Protein AF-A0A973CUI9-F1 (afdb_monomer_lite)

Foldseek 3Di:
DDDDDDDDDDPPPPPPPPPPPDPLPPFDFDDDQVRLLVSLCVLPVVPVDPPDGFLQDDDLVLLVLLVVQQVVFDPEPRSLVSLLCQLCDDPPSHQNADEDQLAFGRQHVRSVVRYYHQLNSLSVSQNSCVSVVFQKGKKWWAAPDFDWDADPQATDGDTGIWMWTDDPPYTDIGHPVDDDDRTDIGTGHSLLSVLVRLLSVLVSQQVVCVVVVHHGPLVVSLVSLVSSCSSPVLPLRSLQSNLVSCVVVVVLVVSLVSLVSSCVNDDCLHSSVSNNLQSVCVVVVHPDDDVVNNDDPPPD

pLDDT: mean 82.16, std 19.18, range [29.69, 98.62]

Structure (mmCIF, N/CA/C/O backbone):
data_AF-A0A973CUI9-F1
#
_entry.id   AF-A0A973CUI9-F1
#
loop_
_atom_site.group_PDB
_atom_site.id
_atom_site.type_symbol
_atom_site.label_atom_id
_atom_site.label_alt_id
_atom_site.label_comp_id
_atom_site.label_asym_id
_atom_site.label_entity_id
_atom_site.label_seq_id
_atom_site.pdbx_PDB_ins_code
_atom_site.Cartn_x
_atom_site.Cartn_y
_atom_site.Cartn_z
_atom_site.occupancy
_atom_site.B_iso_or_equiv
_atom_site.auth_seq_id
_atom_site.auth_comp_id
_atom_site.auth_asym_id
_atom_site.auth_atom_id
_atom_site.pdbx_PDB_model_num
ATOM 1 N N . MET A 1 1 ? -14.924 -72.949 -45.176 1.00 35.50 1 MET A N 1
ATOM 2 C CA . MET A 1 1 ? -13.689 -72.870 -44.365 1.00 35.50 1 MET A CA 1
ATOM 3 C C . MET A 1 1 ? -13.671 -71.511 -43.681 1.00 35.50 1 MET A C 1
ATOM 5 O O . MET A 1 1 ? -13.733 -70.548 -44.421 1.00 35.50 1 MET A O 1
ATOM 9 N N . ARG A 1 2 ? -13.637 -71.493 -42.331 1.00 36.16 2 ARG A N 1
ATOM 10 C CA . ARG A 1 2 ? -12.972 -70.517 -41.423 1.00 36.16 2 ARG A CA 1
ATOM 11 C C . ARG A 1 2 ? -13.212 -69.010 -41.691 1.00 36.16 2 ARG A C 1
ATOM 13 O O . ARG A 1 2 ? -12.925 -68.540 -42.772 1.00 36.16 2 ARG A O 1
ATOM 20 N N . SER A 1 3 ? -13.650 -68.153 -40.773 1.00 35.72 3 SER A N 1
ATOM 21 C CA . SER A 1 3 ? -13.684 -68.169 -39.309 1.00 35.72 3 SER A CA 1
ATOM 22 C C . SER A 1 3 ? -14.602 -67.039 -38.828 1.00 35.72 3 SER A C 1
ATOM 24 O O . SER A 1 3 ? -14.752 -66.028 -39.508 1.00 35.72 3 SER A O 1
ATOM 26 N N . ALA A 1 4 ? -15.178 -67.217 -37.643 1.00 41.09 4 ALA A N 1
ATOM 27 C CA . ALA A 1 4 ? -15.851 -66.175 -36.885 1.00 41.09 4 ALA A CA 1
ATOM 28 C C . ALA A 1 4 ? -14.841 -65.189 -36.275 1.00 41.09 4 ALA A C 1
ATOM 30 O O . ALA A 1 4 ? -13.810 -65.618 -35.757 1.00 41.09 4 ALA A O 1
ATOM 31 N N . THR A 1 5 ? -15.201 -63.906 -36.233 1.00 42.75 5 THR A N 1
ATOM 32 C CA . THR A 1 5 ? -14.623 -62.951 -35.281 1.00 42.75 5 THR A CA 1
ATOM 33 C C . THR A 1 5 ? -15.679 -61.911 -34.919 1.00 42.75 5 THR A C 1
ATOM 35 O O . THR A 1 5 ? -16.088 -61.103 -35.750 1.00 42.75 5 THR A O 1
ATOM 38 N N . LEU A 1 6 ? -16.144 -61.973 -33.668 1.00 41.72 6 LEU A N 1
ATOM 39 C CA . LEU A 1 6 ? -16.904 -60.912 -33.016 1.00 41.72 6 LEU A CA 1
ATOM 40 C C . LEU A 1 6 ? -16.026 -59.659 -32.928 1.00 41.72 6 LEU A C 1
ATOM 42 O O . LEU A 1 6 ? -14.918 -59.732 -32.398 1.00 41.72 6 LEU A O 1
ATOM 46 N N . LEU A 1 7 ? -16.542 -58.512 -33.368 1.00 39.09 7 LEU A N 1
ATOM 47 C CA . LEU A 1 7 ? -15.988 -57.209 -33.013 1.00 39.09 7 LEU A CA 1
ATOM 48 C C . LEU A 1 7 ? -16.975 -56.519 -32.068 1.00 39.09 7 LEU A C 1
ATOM 50 O O . LEU A 1 7 ? -18.054 -56.092 -32.475 1.00 39.09 7 LEU A O 1
ATOM 54 N N . GLY A 1 8 ? -16.615 -56.474 -30.785 1.00 35.25 8 GLY A N 1
ATOM 55 C CA . GLY A 1 8 ? -17.307 -55.680 -29.778 1.00 35.25 8 GLY A CA 1
ATOM 56 C C . GLY A 1 8 ? -17.102 -54.193 -30.055 1.00 35.25 8 GLY A C 1
ATOM 57 O O . GLY A 1 8 ? -15.969 -53.723 -30.143 1.00 35.25 8 GLY A O 1
ATOM 58 N N . GLY A 1 9 ? -18.203 -53.458 -30.207 1.00 36.03 9 GLY A N 1
ATOM 59 C CA . GLY A 1 9 ? -18.190 -52.002 -30.293 1.00 36.03 9 GLY A CA 1
ATOM 60 C C . GLY A 1 9 ? -17.878 -51.400 -28.926 1.00 36.03 9 GLY A C 1
ATOM 61 O O . GLY A 1 9 ? -18.702 -51.462 -28.015 1.00 36.03 9 GLY A O 1
ATOM 62 N N . LEU A 1 10 ? -16.682 -50.832 -28.780 1.00 38.12 10 LEU A N 1
ATOM 63 C CA . LEU A 1 10 ? -16.305 -50.034 -27.620 1.00 38.12 10 LEU A CA 1
ATOM 64 C C . LEU A 1 10 ? -17.013 -48.672 -27.712 1.00 38.12 10 LEU A C 1
ATOM 66 O O . LEU A 1 10 ? -16.785 -47.900 -28.643 1.00 38.12 10 LEU A O 1
ATOM 70 N N . ILE A 1 11 ? -17.878 -48.389 -26.741 1.00 39.72 11 ILE A N 1
ATOM 71 C CA . ILE A 1 11 ? -18.505 -47.084 -26.523 1.00 39.72 11 ILE A CA 1
ATOM 72 C C . ILE A 1 11 ? -17.408 -46.113 -26.068 1.00 39.72 11 ILE A C 1
ATOM 74 O O . ILE A 1 11 ? -16.967 -46.145 -24.922 1.00 39.72 11 ILE A O 1
ATOM 78 N N . GLY A 1 12 ? -16.945 -45.258 -26.979 1.00 35.25 12 GLY A N 1
ATOM 79 C CA . GLY A 1 12 ? -16.070 -44.132 -26.662 1.00 35.25 12 GLY A CA 1
ATOM 80 C C . GLY A 1 12 ? -16.887 -42.955 -26.136 1.00 35.25 12 GLY A C 1
ATOM 81 O O . GLY A 1 12 ? -17.249 -42.064 -26.900 1.00 35.25 12 GLY A O 1
ATOM 82 N N . LEU A 1 13 ? -17.194 -42.953 -24.838 1.00 35.53 13 LEU A N 1
ATOM 83 C CA . LEU A 1 13 ? -17.743 -41.785 -24.152 1.00 35.53 13 LEU A CA 1
ATOM 84 C C . LEU A 1 13 ? -16.601 -40.773 -23.948 1.00 35.53 13 LEU A C 1
ATOM 86 O O . LEU A 1 13 ? -15.846 -40.855 -22.981 1.00 35.53 13 LEU A O 1
ATOM 90 N N . LEU A 1 14 ? -16.446 -39.838 -24.887 1.00 38.22 14 LEU A N 1
ATOM 91 C CA . LEU A 1 14 ? -15.588 -38.661 -24.732 1.00 38.22 14 LEU A CA 1
ATOM 92 C C . LEU A 1 14 ? -16.208 -37.739 -23.672 1.00 38.22 14 LEU A C 1
ATOM 94 O O . LEU A 1 14 ? -16.956 -36.814 -23.980 1.00 38.22 14 LEU A O 1
ATOM 98 N N . LEU A 1 15 ? -15.905 -38.019 -22.404 1.00 38.00 15 LEU A N 1
ATOM 99 C CA . LEU A 1 15 ? -16.081 -37.085 -21.298 1.00 38.00 15 LEU A CA 1
ATOM 100 C C . LEU A 1 15 ? -15.112 -35.920 -21.513 1.00 38.00 15 LEU A C 1
ATOM 102 O O . LEU A 1 15 ? -13.963 -35.945 -21.077 1.00 38.00 15 LEU A O 1
ATOM 106 N N . GLY A 1 16 ? -15.582 -34.898 -22.228 1.00 36.38 16 GLY A N 1
ATOM 107 C CA . GLY A 1 16 ? -14.963 -33.585 -22.197 1.00 36.38 16 GLY A CA 1
ATOM 108 C C . GLY A 1 16 ? -15.007 -33.078 -20.761 1.00 36.38 16 GLY A C 1
ATOM 109 O O . GLY A 1 16 ? -16.065 -32.685 -20.272 1.00 36.38 16 GLY A O 1
ATOM 110 N N . LEU A 1 17 ? -13.860 -33.106 -20.082 1.00 38.25 17 LEU A N 1
ATOM 111 C CA . LEU A 1 17 ? -13.624 -32.339 -18.866 1.00 38.25 17 LEU A CA 1
ATOM 112 C C . LEU A 1 17 ? -13.669 -30.860 -19.258 1.00 38.25 17 LEU A C 1
ATOM 114 O O . LEU A 1 17 ? -12.644 -30.228 -19.503 1.00 38.25 17 LEU A O 1
ATOM 118 N N . ALA A 1 18 ? -14.878 -30.311 -19.360 1.00 38.41 18 ALA A N 1
ATOM 119 C CA . ALA A 1 18 ? -15.075 -28.885 -19.215 1.00 38.41 18 ALA A CA 1
ATOM 120 C C . ALA A 1 18 ? -14.605 -28.562 -17.797 1.00 38.41 18 ALA A C 1
ATOM 122 O O . ALA A 1 18 ? -15.286 -28.869 -16.819 1.00 38.41 18 ALA A O 1
ATOM 123 N N . ALA A 1 19 ? -13.386 -28.035 -17.690 1.00 36.88 19 ALA A N 1
ATOM 124 C CA . ALA A 1 19 ? -12.908 -27.423 -16.470 1.00 36.88 19 ALA A CA 1
ATOM 125 C C . ALA A 1 19 ? -13.922 -26.335 -16.117 1.00 36.88 19 ALA A C 1
ATOM 127 O O . ALA A 1 19 ? -13.956 -25.276 -16.742 1.00 36.88 19 ALA A O 1
ATOM 128 N N . CYS A 1 20 ? -14.802 -26.638 -15.165 1.00 34.09 20 CYS A N 1
ATOM 129 C CA . CYS A 1 20 ? -15.653 -25.654 -14.533 1.00 34.09 20 CYS A CA 1
ATOM 130 C C . CYS A 1 20 ? -14.711 -24.641 -13.888 1.00 34.09 20 CYS A C 1
ATOM 132 O O . CYS A 1 20 ? -14.215 -24.856 -12.784 1.00 34.09 20 CYS A O 1
ATOM 134 N N . THR A 1 21 ? -14.418 -23.552 -14.596 1.00 41.84 21 THR A N 1
ATOM 135 C CA . THR A 1 21 ? -13.865 -22.354 -13.986 1.00 41.84 21 THR A CA 1
ATOM 136 C C . THR A 1 21 ? -14.924 -21.892 -13.004 1.00 41.84 21 THR A C 1
ATOM 138 O O . THR A 1 21 ? -15.929 -21.296 -13.400 1.00 41.84 21 THR A O 1
ATOM 141 N N . ALA A 1 22 ? -14.744 -22.250 -11.732 1.00 35.34 22 ALA A N 1
ATOM 142 C CA . ALA A 1 22 ? -15.514 -21.663 -10.655 1.00 35.34 22 ALA A CA 1
ATOM 143 C C . ALA A 1 22 ? -15.486 -20.135 -10.845 1.00 35.34 22 ALA A C 1
ATOM 145 O O . ALA A 1 22 ? -14.456 -19.599 -11.277 1.00 35.34 22 ALA A O 1
ATOM 146 N N . PRO A 1 23 ? -16.599 -19.428 -10.592 1.00 36.12 23 PRO A N 1
ATOM 147 C CA . PRO A 1 23 ? -16.609 -17.977 -10.692 1.00 36.12 23 PRO A CA 1
ATOM 148 C C . PRO A 1 23 ? -15.449 -17.444 -9.848 1.00 36.12 23 PRO A C 1
ATOM 150 O O . PRO A 1 23 ? -15.309 -17.861 -8.697 1.00 36.12 23 PRO A O 1
ATOM 153 N N . ARG A 1 24 ? -14.603 -16.569 -10.417 1.00 51.03 24 ARG A N 1
ATOM 154 C CA . ARG A 1 24 ? -13.603 -15.828 -9.632 1.00 51.03 24 ARG A CA 1
ATOM 155 C C . ARG A 1 24 ? -14.342 -15.257 -8.425 1.00 51.03 24 ARG A C 1
ATOM 157 O O . ARG A 1 24 ? -15.349 -14.574 -8.614 1.00 51.03 24 ARG A O 1
ATOM 164 N N . THR A 1 25 ? -13.908 -15.618 -7.221 1.00 46.75 25 THR A N 1
ATOM 165 C CA . THR A 1 25 ? -14.492 -15.135 -5.971 1.00 46.75 25 THR A CA 1
ATOM 166 C C . THR A 1 25 ? -14.633 -13.618 -6.069 1.00 46.75 25 THR A C 1
ATOM 168 O O . THR A 1 25 ? -13.675 -12.914 -6.378 1.00 46.75 25 THR A O 1
ATOM 171 N N . SER A 1 26 ? -15.869 -13.137 -5.920 1.00 47.00 26 SER A N 1
ATOM 172 C CA . SER A 1 26 ? -16.226 -11.718 -5.956 1.00 47.00 26 SER A CA 1
ATOM 173 C C . SER A 1 26 ? -15.298 -10.904 -5.055 1.00 47.00 26 SER A C 1
ATOM 175 O O . SER A 1 26 ? -15.009 -11.369 -3.952 1.00 47.00 26 SER A O 1
ATOM 177 N N . ASP A 1 27 ? -14.904 -9.710 -5.505 1.00 66.62 27 ASP A N 1
ATOM 178 C CA . ASP A 1 27 ? -14.004 -8.739 -4.861 1.00 66.62 27 ASP A CA 1
ATOM 179 C C . ASP A 1 27 ? -14.365 -8.436 -3.392 1.00 66.62 27 ASP A C 1
ATOM 181 O O . ASP A 1 27 ? -14.958 -7.406 -3.059 1.00 66.62 27 ASP A O 1
ATOM 185 N N . LYS A 1 28 ? -14.025 -9.350 -2.480 1.00 87.69 28 LYS A N 1
ATOM 186 C CA . LYS A 1 28 ? -14.203 -9.158 -1.043 1.00 87.69 28 LYS A CA 1
ATOM 187 C C . LYS A 1 28 ? -13.340 -7.966 -0.632 1.00 87.69 28 LYS A C 1
ATOM 189 O O . LYS A 1 28 ? -12.155 -7.901 -0.943 1.00 87.69 28 LYS A O 1
ATOM 194 N N . LEU A 1 29 ? -13.938 -7.000 0.061 1.00 92.88 29 LEU A N 1
ATOM 195 C CA . LEU A 1 29 ? -13.210 -5.790 0.444 1.00 92.88 29 LEU A CA 1
ATOM 196 C C . LEU A 1 29 ? -12.304 -6.005 1.662 1.00 92.88 29 LEU A C 1
ATOM 198 O O . LEU A 1 29 ? -11.248 -5.391 1.754 1.00 92.88 29 LEU A O 1
ATOM 202 N N . ALA A 1 30 ? -12.719 -6.868 2.590 1.00 95.00 30 ALA A N 1
ATOM 203 C CA . ALA A 1 30 ? -12.017 -7.115 3.843 1.00 95.00 30 ALA A CA 1
ATOM 204 C C . ALA A 1 30 ? -11.881 -8.616 4.103 1.00 95.00 30 ALA A C 1
ATOM 206 O O . ALA A 1 30 ? -12.878 -9.333 4.145 1.00 95.00 30 ALA A O 1
ATOM 207 N N . TYR A 1 31 ? -10.652 -9.072 4.288 1.00 94.50 31 TYR A N 1
ATOM 208 C CA . TYR A 1 31 ? -10.258 -10.438 4.595 1.00 94.50 31 TYR A CA 1
ATOM 209 C C . TYR A 1 31 ? -9.685 -10.505 6.018 1.00 94.50 31 TYR A C 1
ATOM 211 O O . TYR A 1 31 ? -9.098 -9.535 6.507 1.00 94.50 31 TYR A O 1
ATOM 219 N N . SER A 1 32 ? -9.784 -11.667 6.666 1.00 93.00 32 SER A N 1
ATOM 220 C CA . SER A 1 32 ? -8.830 -12.033 7.717 1.00 93.00 32 SER A CA 1
ATOM 221 C C . SER A 1 32 ? -7.450 -12.314 7.094 1.00 93.00 32 SER A C 1
ATOM 223 O O . SER A 1 32 ? -7.365 -12.617 5.896 1.00 93.00 32 SER A O 1
ATOM 225 N N . PRO A 1 33 ? -6.352 -12.259 7.870 1.00 91.56 33 PRO A N 1
ATOM 226 C CA . PRO A 1 33 ? -5.031 -12.643 7.372 1.00 91.56 33 PRO A CA 1
ATOM 227 C C . PRO A 1 33 ? -4.998 -14.054 6.757 1.00 91.56 33 PRO A C 1
ATOM 229 O O . PRO A 1 33 ? -4.385 -14.265 5.709 1.00 91.56 33 PRO A O 1
ATOM 232 N N . GLU A 1 34 ? -5.697 -15.018 7.359 1.00 90.31 34 GLU A N 1
ATOM 233 C CA . GLU A 1 34 ? -5.776 -16.406 6.892 1.00 90.31 34 GLU A CA 1
ATOM 234 C C . GLU A 1 34 ? -6.577 -16.533 5.599 1.00 90.31 34 GLU A C 1
ATOM 236 O O . GLU A 1 34 ? -6.165 -17.265 4.697 1.00 90.31 34 GLU A O 1
ATOM 241 N N . GLU A 1 35 ? -7.701 -15.821 5.495 1.00 92.38 35 GLU A N 1
ATOM 242 C CA . GLU A 1 35 ? -8.517 -15.802 4.282 1.00 92.38 35 GLU A CA 1
ATOM 243 C C . GLU A 1 35 ? -7.747 -15.187 3.114 1.00 92.38 35 GLU A C 1
ATOM 245 O O . GLU A 1 35 ? -7.768 -15.739 2.015 1.00 92.38 35 GLU A O 1
ATOM 250 N N . LEU A 1 36 ? -7.034 -14.077 3.346 1.00 91.88 36 LEU A N 1
ATOM 251 C CA . LEU A 1 36 ? -6.217 -13.440 2.314 1.00 91.88 36 LEU A CA 1
ATOM 252 C C . LEU A 1 36 ? -5.092 -14.374 1.863 1.00 91.88 36 LEU A C 1
ATOM 254 O O . LEU A 1 36 ? -4.874 -14.545 0.666 1.00 91.88 36 LEU A O 1
ATOM 258 N N . ARG A 1 37 ? -4.411 -15.030 2.811 1.00 88.94 37 ARG A N 1
ATOM 259 C CA . ARG A 1 37 ? -3.379 -16.028 2.504 1.00 88.94 37 ARG A CA 1
ATOM 260 C C . ARG A 1 37 ? -3.937 -17.171 1.657 1.00 88.94 37 ARG A C 1
ATOM 262 O O . ARG A 1 37 ? -3.282 -17.602 0.712 1.00 88.94 37 ARG A O 1
ATOM 269 N N . ALA A 1 38 ? -5.119 -17.679 2.002 1.00 89.00 38 ALA A N 1
ATOM 270 C CA . ALA A 1 38 ? -5.762 -18.766 1.273 1.00 89.00 38 ALA A CA 1
ATOM 271 C C . ALA A 1 38 ? -6.165 -18.343 -0.149 1.00 89.00 38 ALA A C 1
ATOM 273 O O . ALA A 1 38 ? -5.904 -19.085 -1.094 1.00 89.00 38 ALA A O 1
ATOM 274 N N . ASP A 1 39 ? -6.741 -17.149 -0.310 1.00 88.75 39 ASP A N 1
ATOM 275 C CA . ASP A 1 39 ? -7.122 -16.598 -1.616 1.00 88.75 39 ASP A CA 1
ATOM 276 C C . ASP A 1 39 ? -5.885 -16.374 -2.506 1.00 88.75 39 ASP A C 1
ATOM 278 O O . ASP A 1 39 ? -5.865 -16.786 -3.666 1.00 88.75 39 ASP A O 1
ATOM 282 N N . LEU A 1 40 ? -4.798 -15.830 -1.948 1.00 87.56 40 LEU A N 1
ATOM 283 C CA . LEU A 1 40 ? -3.532 -15.652 -2.668 1.00 87.56 40 LEU A CA 1
ATOM 284 C C . LEU A 1 40 ? -2.879 -16.983 -3.054 1.00 87.56 40 LEU A C 1
ATOM 286 O O . LEU A 1 40 ? -2.409 -17.110 -4.180 1.00 87.56 40 LEU A O 1
ATOM 290 N N . ALA A 1 41 ? -2.897 -17.990 -2.176 1.00 86.50 41 ALA A N 1
ATOM 291 C CA . ALA A 1 41 ? -2.362 -19.318 -2.481 1.00 86.50 41 ALA A CA 1
ATOM 292 C C . ALA A 1 41 ? -3.137 -20.029 -3.606 1.00 86.50 41 ALA A C 1
ATOM 294 O O . ALA A 1 41 ? -2.561 -20.829 -4.339 1.00 86.50 41 ALA A O 1
ATOM 295 N N . GLN A 1 42 ? -4.433 -19.739 -3.765 1.00 84.88 42 GLN A N 1
ATOM 296 C CA . GLN A 1 42 ? -5.223 -20.236 -4.896 1.00 84.88 42 GLN A CA 1
ATOM 297 C C . GLN A 1 42 ? -4.890 -19.506 -6.201 1.00 84.88 42 GLN A C 1
ATOM 299 O O . GLN A 1 42 ? -4.866 -20.131 -7.260 1.00 84.88 42 GLN A O 1
ATOM 304 N N . ARG A 1 43 ? -4.638 -18.192 -6.138 1.00 82.75 43 ARG A N 1
ATOM 305 C CA . ARG A 1 43 ? -4.271 -17.377 -7.310 1.00 82.75 43 ARG A CA 1
ATOM 306 C C . ARG A 1 43 ? -2.863 -17.678 -7.806 1.00 82.75 43 ARG A C 1
ATOM 308 O O . ARG A 1 43 ? -2.639 -17.709 -9.012 1.00 82.75 43 ARG A O 1
ATOM 315 N N . LEU A 1 44 ? -1.935 -17.859 -6.871 1.00 80.69 44 LEU A N 1
ATOM 316 C CA . LEU A 1 44 ? -0.512 -18.053 -7.114 1.00 80.69 44 LEU A CA 1
ATOM 317 C C . LEU A 1 44 ? -0.004 -19.165 -6.194 1.00 80.69 44 LEU A C 1
ATOM 319 O O . LEU A 1 44 ? 0.478 -18.890 -5.094 1.00 80.69 44 LEU A O 1
ATOM 323 N N . PRO A 1 45 ? -0.113 -20.435 -6.616 1.00 74.12 45 PRO A N 1
ATOM 324 C CA . PRO A 1 45 ? 0.378 -21.569 -5.839 1.00 74.12 45 PRO A CA 1
ATOM 325 C C . PRO A 1 45 ? 1.874 -21.468 -5.520 1.00 74.12 45 PRO A C 1
ATOM 327 O O . PRO A 1 45 ? 2.309 -21.921 -4.465 1.00 74.12 45 PRO A O 1
ATOM 330 N N . GLU A 1 46 ? 2.661 -20.818 -6.383 1.00 70.06 46 GLU A N 1
ATOM 331 C CA . GLU A 1 46 ? 4.073 -20.521 -6.135 1.00 70.06 46 GLU A CA 1
ATOM 332 C C . GLU A 1 46 ? 4.294 -19.506 -5.000 1.00 70.06 46 GLU A C 1
ATOM 334 O O . GLU A 1 46 ? 5.372 -19.478 -4.413 1.00 70.06 46 GLU A O 1
ATOM 339 N N . MET A 1 47 ? 3.275 -18.703 -4.664 1.00 63.03 47 MET A N 1
ATOM 340 C CA . MET A 1 47 ? 3.254 -17.794 -3.514 1.00 63.03 47 MET A CA 1
ATOM 341 C C . MET A 1 47 ? 2.748 -18.451 -2.226 1.00 63.03 47 MET A C 1
ATOM 343 O O . MET A 1 47 ? 2.658 -17.766 -1.204 1.00 63.03 47 MET A O 1
ATOM 347 N N . ALA A 1 48 ? 2.450 -19.756 -2.217 1.00 58.34 48 ALA A N 1
ATOM 348 C CA . ALA A 1 48 ? 2.195 -20.508 -0.989 1.00 58.34 48 ALA A CA 1
ATOM 349 C C . ALA A 1 48 ? 3.501 -20.656 -0.174 1.00 58.34 48 ALA A C 1
ATOM 351 O O . ALA A 1 48 ? 4.030 -21.747 0.018 1.00 58.34 48 ALA A O 1
ATOM 352 N N . VAL A 1 49 ? 4.068 -19.530 0.260 1.00 54.22 49 VAL A N 1
ATOM 353 C CA . VAL A 1 49 ? 5.421 -19.398 0.795 1.00 54.22 49 VAL A CA 1
ATOM 354 C C . VAL A 1 49 ? 5.345 -19.075 2.283 1.00 54.22 49 VAL A C 1
ATOM 356 O O . VAL A 1 49 ? 4.517 -18.287 2.750 1.00 54.22 49 VAL A O 1
ATOM 359 N N . ALA A 1 50 ? 6.247 -19.698 3.035 1.00 52.25 50 ALA A N 1
ATOM 360 C CA . ALA A 1 50 ? 6.563 -19.332 4.404 1.00 52.25 50 ALA A CA 1
ATOM 361 C C . ALA A 1 50 ? 6.926 -17.835 4.493 1.00 52.25 50 ALA A C 1
ATOM 363 O O . ALA A 1 50 ? 7.802 -17.367 3.776 1.00 52.25 50 ALA A O 1
ATOM 364 N N . GLY A 1 51 ? 6.273 -17.080 5.380 1.00 66.19 51 GLY A N 1
ATOM 365 C CA . GLY A 1 51 ? 6.574 -15.657 5.598 1.00 66.19 51 GLY A CA 1
ATOM 366 C C . GLY A 1 51 ? 5.601 -14.652 4.969 1.00 66.19 51 GLY A C 1
ATOM 367 O O . GLY A 1 51 ? 5.840 -13.453 5.085 1.00 66.19 51 GLY A O 1
ATOM 368 N N . PHE A 1 52 ? 4.492 -15.094 4.358 1.00 81.38 52 PHE A N 1
ATOM 369 C CA . PHE A 1 52 ? 3.384 -14.191 4.013 1.00 81.38 52 PHE A CA 1
ATOM 370 C C . PHE A 1 52 ? 2.870 -13.445 5.254 1.00 81.38 52 PHE A C 1
ATOM 372 O O . PHE A 1 52 ? 2.583 -14.063 6.282 1.00 81.38 52 PHE A O 1
ATOM 379 N N . ARG A 1 53 ? 2.675 -12.131 5.112 1.00 85.12 53 ARG A N 1
ATOM 380 C CA . ARG A 1 53 ? 1.910 -11.296 6.041 1.00 85.12 53 ARG A CA 1
ATOM 381 C C . ARG A 1 53 ? 0.941 -10.432 5.257 1.00 85.12 53 ARG A C 1
ATOM 383 O O . ARG A 1 53 ? 1.314 -9.845 4.239 1.00 85.12 53 ARG A O 1
ATOM 390 N N . ALA A 1 54 ? -0.295 -10.355 5.741 1.00 92.88 54 ALA A N 1
ATOM 391 C CA . ALA A 1 54 ? -1.268 -9.424 5.199 1.00 92.88 54 ALA A CA 1
ATOM 392 C C . ALA A 1 54 ? -0.758 -7.982 5.385 1.00 92.88 54 ALA A C 1
ATOM 394 O O . ALA A 1 54 ? -0.106 -7.706 6.395 1.00 92.88 54 ALA A O 1
ATOM 395 N N . PRO A 1 55 ? -1.072 -7.044 4.469 1.00 95.50 55 PRO A N 1
ATOM 396 C CA . PRO A 1 55 ? -0.680 -5.646 4.631 1.00 95.50 55 PRO A CA 1
ATOM 397 C C . PRO A 1 55 ? -1.080 -5.093 5.997 1.00 95.50 55 PRO A C 1
ATOM 399 O O . PRO A 1 55 ? -0.289 -4.416 6.625 1.00 95.50 55 PRO A O 1
ATOM 402 N N . PHE A 1 56 ? -2.267 -5.449 6.481 1.00 97.94 56 PHE A N 1
ATOM 403 C CA . PHE A 1 56 ? -2.887 -4.964 7.715 1.00 97.94 56 PHE A CA 1
ATOM 404 C C . PHE A 1 56 ? -2.655 -5.873 8.940 1.00 97.94 56 PHE A C 1
ATOM 406 O O . PHE A 1 56 ? -3.380 -5.753 9.924 1.00 97.94 56 PHE A O 1
ATOM 413 N N . ASP A 1 57 ? -1.698 -6.806 8.885 1.00 96.25 57 ASP A N 1
ATOM 414 C CA . ASP A 1 57 ? -1.377 -7.693 10.014 1.00 96.25 57 ASP A CA 1
ATOM 415 C C . ASP A 1 57 ? -0.847 -6.877 11.209 1.00 96.25 57 ASP A C 1
ATOM 417 O O . ASP A 1 57 ? 0.155 -6.170 11.081 1.00 96.25 57 ASP A O 1
ATOM 421 N N . VAL A 1 58 ? -1.525 -6.957 12.357 1.00 97.44 58 VAL A N 1
ATOM 422 C CA . VAL A 1 58 ? -1.192 -6.250 13.609 1.00 97.44 58 VAL A CA 1
ATOM 423 C C . VAL A 1 58 ? -1.281 -7.211 14.790 1.00 97.44 58 VAL A C 1
ATOM 425 O O . VAL A 1 58 ? -2.051 -8.174 14.754 1.00 97.44 58 VAL A O 1
ATOM 428 N N . SER A 1 59 ? -0.506 -6.966 15.848 1.00 97.31 59 SER A N 1
ATOM 429 C CA . SER A 1 59 ? -0.547 -7.833 17.026 1.00 97.31 59 SER A CA 1
ATOM 430 C C . SER A 1 59 ? -1.803 -7.574 17.877 1.00 97.31 59 SER A C 1
ATOM 432 O O . SER A 1 59 ? -2.310 -6.448 17.908 1.00 97.31 59 SER A O 1
ATOM 434 N N . PRO A 1 60 ? -2.301 -8.576 18.628 1.00 97.94 60 PRO A N 1
ATOM 435 C CA . PRO A 1 60 ? -3.365 -8.355 19.608 1.00 97.94 60 PRO A CA 1
ATOM 436 C C . PRO A 1 60 ? -3.004 -7.305 20.671 1.00 97.94 60 PRO A C 1
ATOM 438 O O . PRO A 1 60 ? -3.886 -6.609 21.163 1.00 97.94 60 PRO A O 1
ATOM 441 N N . GLU A 1 61 ? -1.717 -7.171 21.005 1.00 97.88 61 GLU A N 1
ATOM 442 C CA . GLU A 1 61 ? -1.222 -6.165 21.948 1.00 97.88 61 GLU A CA 1
ATOM 443 C C . GLU A 1 61 ? -1.395 -4.745 21.395 1.00 97.88 61 GLU A C 1
ATOM 445 O O . GLU A 1 61 ? -1.909 -3.875 22.096 1.00 97.88 61 GLU A O 1
ATOM 450 N N . ASP A 1 62 ? -1.056 -4.513 20.124 1.00 98.12 62 ASP A N 1
ATOM 451 C CA . ASP A 1 62 ? -1.246 -3.206 19.482 1.00 98.12 62 ASP A CA 1
ATOM 452 C C . ASP A 1 62 ? -2.732 -2.833 19.394 1.00 98.12 62 ASP A C 1
ATOM 454 O O . ASP A 1 62 ? -3.107 -1.679 19.625 1.00 98.12 62 ASP A O 1
ATOM 458 N N . VAL A 1 63 ? -3.594 -3.817 19.110 1.00 98.50 63 VAL A N 1
ATOM 459 C CA . VAL A 1 63 ? -5.053 -3.634 19.107 1.00 98.50 63 VAL A CA 1
ATOM 460 C C . VAL A 1 63 ? -5.561 -3.267 20.500 1.00 98.50 63 VAL A C 1
ATOM 462 O O . VAL A 1 63 ? -6.385 -2.363 20.624 1.00 98.50 63 VAL A O 1
ATOM 465 N N . GLU A 1 64 ? -5.072 -3.927 21.548 1.00 98.25 64 GLU A N 1
ATOM 466 C CA . GLU A 1 64 ? -5.479 -3.638 22.924 1.00 98.25 64 GLU A CA 1
ATOM 467 C C . GLU A 1 64 ? -4.995 -2.257 23.385 1.00 98.25 64 GLU A C 1
ATOM 469 O O . GLU A 1 64 ? -5.763 -1.496 23.976 1.00 98.25 64 GLU A O 1
ATOM 474 N N . ARG A 1 65 ? -3.765 -1.866 23.032 1.00 97.25 65 ARG A N 1
ATOM 475 C CA . ARG A 1 65 ? -3.266 -0.501 23.269 1.00 97.25 65 ARG A CA 1
ATOM 476 C C . ARG A 1 65 ? -4.164 0.541 22.606 1.00 97.25 65 ARG A C 1
ATOM 478 O O . ARG A 1 65 ? -4.538 1.524 23.242 1.00 97.25 65 ARG A O 1
ATOM 485 N N . ALA A 1 66 ? -4.552 0.316 21.349 1.00 98.00 66 ALA A N 1
ATOM 486 C CA . ALA A 1 66 ? -5.498 1.188 20.662 1.00 98.00 66 ALA A CA 1
ATOM 487 C C . ALA A 1 66 ? -6.863 1.206 21.373 1.00 98.00 66 ALA A C 1
ATOM 489 O O . ALA A 1 66 ? -7.426 2.275 21.608 1.00 98.00 66 ALA A O 1
ATOM 490 N N . ARG A 1 67 ? -7.382 0.042 21.781 1.00 98.25 67 ARG A N 1
ATOM 491 C CA . ARG A 1 67 ? -8.670 -0.092 22.475 1.00 98.25 67 ARG A CA 1
ATOM 492 C C . ARG A 1 67 ? -8.730 0.742 23.752 1.00 98.25 67 ARG A C 1
ATOM 494 O O . ARG A 1 67 ? -9.699 1.474 23.938 1.00 98.25 67 ARG A O 1
ATOM 501 N N . GLN A 1 68 ? -7.675 0.714 24.565 1.00 96.75 68 GLN A N 1
ATOM 502 C CA . GLN A 1 68 ? -7.583 1.493 25.805 1.00 96.75 68 GLN A CA 1
ATOM 503 C C . GLN A 1 68 ? -7.752 2.999 25.576 1.00 96.75 68 GLN A C 1
ATOM 505 O O . GLN A 1 68 ? -8.428 3.669 26.355 1.00 96.75 68 GLN A O 1
ATOM 510 N N . VAL A 1 69 ? -7.194 3.539 24.490 1.00 95.38 69 VAL A N 1
ATOM 511 C CA . VAL A 1 69 ? -7.379 4.951 24.121 1.00 95.38 69 VAL A CA 1
ATOM 512 C C . VAL A 1 69 ? -8.799 5.187 23.609 1.00 95.38 69 VAL A C 1
ATOM 514 O O . VAL A 1 69 ? -9.476 6.119 24.044 1.00 95.38 69 VAL A O 1
ATOM 517 N N . ILE A 1 70 ? -9.281 4.331 22.711 1.00 96.25 70 ILE A N 1
ATOM 518 C CA . ILE A 1 70 ? -10.552 4.505 21.997 1.00 96.25 70 ILE A CA 1
ATOM 519 C C . ILE A 1 70 ? -11.784 4.366 22.890 1.00 96.25 70 ILE A C 1
ATOM 521 O O . ILE A 1 70 ? -12.766 5.087 22.684 1.00 96.25 70 ILE A O 1
ATOM 525 N N . ASP A 1 71 ? -11.746 3.501 23.898 1.00 96.12 71 ASP A N 1
ATOM 526 C CA . ASP A 1 71 ? -12.885 3.282 24.792 1.00 96.12 71 ASP A CA 1
ATOM 527 C C . ASP A 1 71 ? -13.168 4.484 25.703 1.00 96.12 71 ASP A C 1
ATOM 529 O O . ASP A 1 71 ? -14.304 4.673 26.139 1.00 96.12 71 ASP A O 1
ATOM 533 N N . THR A 1 72 ? -12.185 5.369 25.895 1.00 96.44 72 THR A N 1
ATOM 534 C CA . THR A 1 72 ? -12.369 6.650 26.600 1.00 96.44 72 THR A CA 1
ATOM 535 C C . THR A 1 72 ? -13.047 7.727 25.747 1.00 96.44 72 THR A C 1
ATOM 537 O O . THR A 1 72 ? -13.464 8.760 26.271 1.00 96.44 72 THR A O 1
ATOM 540 N N . GLN A 1 73 ? -13.171 7.508 24.434 1.00 97.12 73 GLN A N 1
ATOM 541 C CA . GLN A 1 73 ? -13.644 8.516 23.488 1.00 97.12 73 GLN A CA 1
ATOM 542 C C . GLN A 1 73 ? -15.130 8.335 23.137 1.00 97.12 73 GLN A C 1
ATOM 544 O O . GLN A 1 73 ? -15.604 7.200 22.966 1.00 97.12 73 GLN A O 1
ATOM 549 N N . PRO A 1 74 ? -15.876 9.440 22.924 1.00 95.75 74 PRO A N 1
ATOM 550 C CA . PRO A 1 74 ? -17.245 9.377 22.426 1.00 95.75 74 PRO A CA 1
ATOM 551 C C . PRO A 1 74 ? -17.334 8.655 21.078 1.00 95.75 74 PRO A C 1
ATOM 553 O O . PRO A 1 74 ? -16.474 8.822 20.211 1.00 95.75 74 PRO A O 1
ATOM 556 N N . TYR A 1 75 ? -18.406 7.888 20.871 1.00 91.56 75 TYR A N 1
ATOM 557 C CA . TYR A 1 75 ? -18.649 7.193 19.607 1.00 91.56 75 TYR A CA 1
ATOM 558 C C . TYR A 1 75 ? -18.638 8.142 18.398 1.00 91.56 75 TYR A C 1
ATOM 560 O O . TYR A 1 75 ? -19.070 9.293 18.467 1.00 91.56 75 TYR A O 1
ATOM 568 N N . GLY A 1 76 ? -18.205 7.615 17.253 1.00 92.31 76 GLY A N 1
ATOM 569 C CA . GLY A 1 76 ? -18.214 8.313 15.973 1.00 92.31 76 GLY A CA 1
ATOM 570 C C . GLY A 1 76 ? -16.849 8.887 15.589 1.00 92.31 76 GLY A C 1
ATOM 571 O O . GLY A 1 76 ? -15.822 8.243 15.794 1.00 92.31 76 GLY A O 1
ATOM 572 N N . LEU A 1 77 ? -16.835 10.092 15.009 1.00 93.81 77 LEU A N 1
ATOM 573 C CA . LEU A 1 77 ? -15.607 10.758 14.553 1.00 93.81 77 LEU A CA 1
ATOM 574 C C . LEU A 1 77 ? -14.524 10.941 15.638 1.00 93.81 77 LEU A C 1
ATOM 576 O O . LEU A 1 77 ? -13.355 10.799 15.280 1.00 93.81 77 LEU A O 1
ATOM 580 N N . PRO A 1 78 ? -14.839 11.210 16.926 1.00 96.06 78 PRO A N 1
ATOM 581 C CA . PRO A 1 78 ? -13.805 11.359 17.953 1.00 96.06 78 PRO A CA 1
ATOM 582 C C . PRO A 1 78 ? -12.929 10.115 18.117 1.00 96.06 78 PRO A C 1
ATOM 584 O O . PRO A 1 78 ? -11.716 10.248 18.230 1.00 96.06 78 PRO A O 1
ATOM 587 N N . ARG A 1 79 ? -13.508 8.909 18.033 1.00 96.25 79 ARG A N 1
ATOM 588 C CA . ARG A 1 79 ? -12.741 7.652 18.052 1.00 96.25 79 ARG A CA 1
ATOM 589 C C . ARG A 1 79 ? -11.790 7.542 16.864 1.00 96.25 79 ARG A C 1
ATOM 591 O O . ARG A 1 79 ? -10.624 7.219 17.043 1.00 96.25 79 ARG A O 1
ATOM 598 N N . ILE A 1 80 ? -12.262 7.853 15.657 1.00 95.75 80 ILE A N 1
ATOM 599 C CA . ILE A 1 80 ? -11.413 7.815 14.455 1.00 95.75 80 ILE A CA 1
ATOM 600 C C . ILE A 1 80 ? -10.250 8.796 14.604 1.00 95.75 80 ILE A C 1
ATOM 602 O O . ILE A 1 80 ? -9.106 8.431 14.356 1.00 95.75 80 ILE A O 1
ATOM 606 N N . ARG A 1 81 ? -10.538 10.021 15.056 1.00 95.94 81 ARG A N 1
ATOM 607 C CA . ARG A 1 81 ? -9.520 11.047 15.275 1.00 95.94 81 ARG A CA 1
ATOM 608 C C . ARG A 1 81 ? -8.502 10.624 16.329 1.00 95.94 81 ARG A C 1
ATOM 610 O O . ARG A 1 81 ? -7.317 10.728 16.066 1.00 95.94 81 ARG A O 1
ATOM 617 N N . ALA A 1 82 ? -8.953 10.081 17.457 1.00 97.38 82 ALA A N 1
ATOM 618 C CA . ALA A 1 82 ? -8.060 9.593 18.500 1.00 97.38 82 ALA A CA 1
ATOM 619 C C . ALA A 1 82 ? -7.141 8.467 18.005 1.00 97.38 82 ALA A C 1
ATOM 621 O O . ALA A 1 82 ? -5.958 8.481 18.324 1.00 97.38 82 ALA A O 1
ATOM 622 N N . LEU A 1 83 ? -7.646 7.534 17.184 1.00 97.50 83 LEU A N 1
ATOM 623 C CA . LEU A 1 83 ? -6.805 6.477 16.613 1.00 97.50 83 LEU A CA 1
ATOM 624 C C . LEU A 1 83 ? -5.758 7.051 15.656 1.00 97.50 83 LEU A C 1
ATOM 626 O O . LEU A 1 83 ? -4.602 6.651 15.709 1.00 97.50 83 LEU A O 1
ATOM 630 N N . VAL A 1 84 ? -6.159 7.992 14.796 1.00 96.56 84 VAL A N 1
ATOM 631 C CA . VAL A 1 84 ? -5.253 8.664 13.852 1.00 96.56 84 VAL A CA 1
ATOM 632 C C . VAL A 1 84 ? -4.186 9.472 14.592 1.00 96.56 84 VAL A C 1
ATOM 634 O O . VAL A 1 84 ? -3.008 9.340 14.274 1.00 96.56 84 VAL A O 1
ATOM 637 N N . ASP A 1 85 ? -4.576 10.249 15.603 1.00 96.56 85 ASP A N 1
ATOM 638 C CA . ASP A 1 85 ? -3.654 11.040 16.423 1.00 96.56 85 ASP A CA 1
ATOM 639 C C . ASP A 1 85 ? -2.670 10.120 17.180 1.00 96.56 85 ASP A C 1
ATOM 641 O O . ASP A 1 85 ? -1.475 10.413 17.261 1.00 96.56 85 ASP A O 1
ATOM 645 N N . MET A 1 86 ? -3.139 8.960 17.659 1.00 97.31 86 MET A N 1
ATOM 646 C CA . MET A 1 86 ? -2.317 7.951 18.338 1.00 97.31 86 MET A CA 1
ATOM 647 C C . MET A 1 86 ? -1.220 7.358 17.440 1.00 97.31 86 MET A C 1
ATOM 649 O O . MET A 1 86 ? -0.160 6.993 17.951 1.00 97.31 86 MET A O 1
ATOM 653 N N . LEU A 1 87 ? -1.430 7.273 16.119 1.00 97.69 87 LEU A N 1
ATOM 654 C CA . LEU A 1 87 ? -0.419 6.734 15.200 1.00 97.69 87 LEU A CA 1
ATOM 655 C C . LEU A 1 87 ? 0.892 7.527 15.279 1.00 97.69 87 LEU A C 1
ATOM 657 O O . LEU A 1 87 ? 1.961 6.935 15.380 1.00 97.69 87 LEU A O 1
ATOM 661 N N . SER A 1 88 ? 0.820 8.858 15.279 1.00 95.81 88 SER A N 1
ATOM 662 C CA . SER A 1 88 ? 2.011 9.722 15.285 1.00 95.81 88 SER A CA 1
ATOM 663 C C . SER A 1 88 ? 2.407 10.236 16.669 1.00 95.81 88 SER A C 1
ATOM 665 O O . SER A 1 88 ? 3.517 10.745 16.823 1.00 95.81 88 SER A O 1
ATOM 667 N N . ALA A 1 89 ? 1.540 10.118 17.679 1.00 97.06 89 ALA A N 1
ATOM 668 C CA . ALA A 1 89 ? 1.885 10.484 19.050 1.00 97.06 89 ALA A CA 1
ATOM 669 C C . ALA A 1 89 ? 3.124 9.695 19.539 1.00 97.06 89 ALA A C 1
ATOM 671 O O . ALA A 1 89 ? 3.210 8.495 19.261 1.00 97.06 89 ALA A O 1
ATOM 672 N N . PRO A 1 90 ? 4.081 10.332 20.248 1.00 97.00 90 PRO A N 1
ATOM 673 C CA . PRO A 1 90 ? 5.283 9.666 20.754 1.00 97.00 90 PRO A CA 1
ATOM 674 C C . PRO A 1 90 ? 4.971 8.460 21.641 1.00 97.00 90 PRO A C 1
ATOM 676 O O . PRO A 1 90 ? 3.907 8.383 22.247 1.00 97.00 90 PRO A O 1
ATOM 679 N N . GLN A 1 91 ? 5.914 7.526 21.750 1.00 92.75 91 GLN A N 1
ATOM 680 C CA . GLN A 1 91 ? 5.815 6.459 22.745 1.00 92.75 91 GLN A CA 1
ATOM 681 C C . GLN A 1 91 ? 6.143 6.997 24.154 1.00 92.75 91 GLN A C 1
ATOM 683 O O . GLN A 1 91 ? 7.063 7.812 24.274 1.00 92.75 91 GLN A O 1
ATOM 688 N N . PRO A 1 92 ? 5.478 6.494 25.216 1.00 92.00 92 PRO A N 1
ATOM 689 C CA . PRO A 1 92 ? 4.530 5.370 25.212 1.00 92.00 92 PRO A CA 1
ATOM 690 C C . PRO A 1 92 ? 3.068 5.730 24.879 1.00 92.00 92 PRO A C 1
ATOM 692 O O . PRO A 1 92 ? 2.260 4.813 24.716 1.00 92.00 92 PRO A O 1
ATOM 695 N N . GLU A 1 93 ? 2.717 7.016 24.782 1.00 91.31 93 GLU A N 1
ATOM 696 C CA . GLU A 1 93 ? 1.333 7.495 24.630 1.00 91.31 93 GLU A CA 1
ATOM 697 C C . GLU A 1 93 ? 0.686 7.109 23.287 1.00 91.31 93 GLU A C 1
ATOM 699 O O . GLU A 1 93 ? -0.529 6.924 23.212 1.00 91.31 93 GLU A O 1
ATOM 704 N N . GLY A 1 94 ? 1.489 6.965 22.235 1.00 95.88 94 GLY A N 1
ATOM 705 C CA . GLY A 1 94 ? 1.089 6.494 20.913 1.00 95.88 94 GLY A CA 1
ATOM 706 C C . GLY A 1 94 ? 2.046 5.458 20.331 1.00 95.88 94 GLY A C 1
ATOM 707 O O . GLY A 1 94 ? 2.720 4.717 21.055 1.00 95.88 94 GLY A O 1
ATOM 708 N N . PHE A 1 95 ? 2.091 5.387 19.001 1.00 97.69 95 PHE A N 1
ATOM 709 C CA . PHE A 1 95 ? 2.965 4.463 18.269 1.00 97.69 95 PHE A CA 1
ATOM 710 C C . PHE A 1 95 ? 4.275 5.102 17.787 1.00 97.69 95 PHE A C 1
ATOM 712 O O . PHE A 1 95 ? 5.223 4.379 17.483 1.00 97.69 95 PHE A O 1
ATOM 719 N N . GLY A 1 96 ? 4.371 6.433 17.778 1.00 97.00 96 GLY A N 1
ATOM 720 C CA . GLY A 1 96 ? 5.566 7.164 17.355 1.00 97.00 96 GLY A CA 1
ATOM 721 C C . GLY A 1 96 ? 5.876 7.013 15.866 1.00 97.00 96 GLY A C 1
ATOM 722 O O . GLY A 1 96 ? 7.043 6.997 15.494 1.00 97.00 96 GLY A O 1
ATOM 723 N N . LEU A 1 97 ? 4.855 6.849 15.016 1.00 97.31 97 LEU A N 1
ATOM 724 C CA . LEU A 1 97 ? 5.060 6.623 13.588 1.00 97.31 97 LEU A CA 1
ATOM 725 C C . LEU A 1 97 ? 5.443 7.915 12.860 1.00 97.31 97 LEU A C 1
ATOM 727 O O . LEU A 1 97 ? 4.742 8.933 12.932 1.00 97.31 97 LEU A O 1
ATOM 731 N N . HIS A 1 98 ? 6.513 7.828 12.078 1.00 95.44 98 HIS A N 1
ATOM 732 C CA . HIS A 1 98 ? 7.034 8.887 11.231 1.00 95.44 98 HIS A CA 1
ATOM 733 C C . HIS A 1 98 ? 6.709 8.626 9.760 1.00 95.44 98 HIS A C 1
ATOM 735 O O . HIS A 1 98 ? 6.887 7.523 9.239 1.00 95.44 98 HIS A O 1
ATOM 741 N N . TYR A 1 99 ? 6.231 9.663 9.074 1.00 92.94 99 TYR A N 1
ATOM 742 C CA . TYR A 1 99 ? 5.933 9.558 7.653 1.00 92.94 99 TYR A CA 1
ATOM 743 C C . TYR A 1 99 ? 7.225 9.642 6.831 1.00 92.94 99 TYR A C 1
ATOM 745 O O . TYR A 1 99 ? 7.868 10.689 6.795 1.00 92.94 99 TYR A O 1
ATOM 753 N N . GLU A 1 100 ? 7.568 8.559 6.137 1.00 91.00 100 GLU A N 1
ATOM 754 C CA . GLU A 1 100 ? 8.694 8.487 5.201 1.00 91.00 100 GLU A CA 1
ATOM 755 C C . GLU A 1 100 ? 8.161 8.080 3.826 1.00 91.00 100 GLU A C 1
ATOM 757 O O . GLU A 1 100 ? 7.701 6.955 3.629 1.00 91.00 100 GLU A O 1
ATOM 762 N N . TRP A 1 101 ? 8.187 9.011 2.869 1.00 84.88 101 TRP A N 1
ATOM 763 C CA . TRP A 1 101 ? 7.511 8.869 1.574 1.00 84.88 101 TRP A CA 1
ATOM 764 C C . TRP A 1 101 ? 8.059 7.712 0.730 1.00 84.88 101 TRP A C 1
ATOM 766 O O . TRP A 1 101 ? 7.314 7.125 -0.058 1.00 84.88 101 TRP A O 1
ATOM 776 N N . SER A 1 102 ? 9.341 7.384 0.898 1.00 85.06 102 SER A N 1
ATOM 777 C CA . SER A 1 102 ? 10.040 6.378 0.097 1.00 85.06 102 SER A CA 1
ATOM 778 C C . SER A 1 102 ? 9.933 4.950 0.644 1.00 85.06 102 SER A C 1
ATOM 780 O O . SER A 1 102 ? 10.308 4.013 -0.058 1.00 85.06 102 SER A O 1
ATOM 782 N N . THR A 1 103 ? 9.382 4.767 1.850 1.00 90.50 103 THR A N 1
ATOM 783 C CA . THR A 1 103 ? 9.401 3.486 2.573 1.00 90.50 103 THR A CA 1
ATOM 784 C C . THR A 1 103 ? 8.008 2.860 2.672 1.00 90.50 103 THR A C 1
ATOM 786 O O . THR A 1 103 ? 7.097 3.407 3.300 1.00 90.50 103 THR A O 1
ATOM 789 N N . THR A 1 104 ? 7.837 1.665 2.102 1.00 93.75 104 THR A N 1
ATOM 790 C CA . THR A 1 104 ? 6.573 0.915 2.096 1.00 93.75 104 THR A CA 1
ATOM 791 C C . THR A 1 104 ? 6.675 -0.376 2.905 1.00 93.75 104 THR A C 1
ATOM 793 O O . THR A 1 104 ? 7.467 -1.284 2.635 1.00 93.75 104 THR A O 1
ATOM 796 N N . ARG A 1 105 ? 5.807 -0.497 3.903 1.00 94.81 105 ARG A N 1
ATOM 797 C CA . ARG A 1 105 ? 5.819 -1.557 4.907 1.00 94.81 105 ARG A CA 1
ATOM 798 C C . ARG A 1 105 ? 4.411 -2.114 5.105 1.00 94.81 105 ARG A C 1
ATOM 800 O O . ARG A 1 105 ? 3.423 -1.437 4.832 1.00 94.81 105 ARG A O 1
ATOM 807 N N . SER A 1 106 ? 4.327 -3.357 5.574 1.00 96.38 106 SER A N 1
ATOM 808 C CA . SER A 1 106 ? 3.102 -3.849 6.209 1.00 96.38 106 SER A CA 1
ATOM 809 C C . SER A 1 106 ? 2.899 -3.160 7.560 1.00 96.38 106 SER A C 1
ATOM 811 O O . SER A 1 106 ? 3.838 -2.607 8.127 1.00 96.38 106 SER A O 1
ATOM 813 N N . ALA A 1 107 ? 1.693 -3.253 8.109 1.00 98.19 107 ALA A N 1
ATOM 814 C CA . ALA A 1 107 ? 1.330 -2.693 9.400 1.00 98.19 107 ALA A CA 1
ATOM 815 C C . ALA A 1 107 ? 2.274 -3.154 10.518 1.00 98.19 107 ALA A C 1
ATOM 817 O O . ALA A 1 107 ? 2.824 -2.319 11.230 1.00 98.19 107 ALA A O 1
ATOM 818 N N . SER A 1 108 ? 2.525 -4.463 10.620 1.00 96.88 108 SER A N 1
ATOM 819 C CA . SER A 1 108 ? 3.453 -5.027 11.609 1.00 96.88 108 SER A CA 1
ATOM 820 C C . SER A 1 108 ? 4.869 -4.440 11.514 1.00 96.88 108 SER A C 1
ATOM 822 O O . SER A 1 108 ? 5.476 -4.101 12.528 1.00 96.88 108 SER A O 1
ATOM 824 N N . GLU A 1 109 ? 5.394 -4.255 10.302 1.00 96.75 109 GLU A N 1
ATOM 825 C CA . GLU A 1 109 ? 6.713 -3.654 10.096 1.00 96.75 109 GLU A CA 1
ATOM 826 C C . GLU A 1 109 ? 6.707 -2.154 10.393 1.00 96.75 109 GLU A C 1
ATOM 828 O O . GLU A 1 109 ? 7.667 -1.658 10.970 1.00 96.75 109 GLU A O 1
ATOM 833 N N . THR A 1 110 ? 5.641 -1.430 10.040 1.00 97.69 110 THR A N 1
ATOM 834 C CA . THR A 1 110 ? 5.492 -0.004 10.365 1.00 97.69 110 THR A CA 1
ATOM 835 C C . THR A 1 110 ? 5.458 0.218 11.870 1.00 97.69 110 THR A C 1
ATOM 837 O O . THR A 1 110 ? 6.178 1.076 12.367 1.00 97.69 110 THR A O 1
ATOM 840 N N . LEU A 1 111 ? 4.676 -0.580 12.601 1.00 97.81 111 LEU A N 1
ATOM 841 C CA . LEU A 1 111 ? 4.592 -0.522 14.062 1.00 97.81 111 LEU A CA 1
ATOM 842 C C . LEU A 1 111 ? 5.934 -0.855 14.724 1.00 97.81 111 LEU A C 1
ATOM 844 O O . LEU A 1 111 ? 6.311 -0.215 15.701 1.00 97.81 111 LEU A O 1
ATOM 848 N N . SER A 1 112 ? 6.679 -1.817 14.172 1.00 96.88 112 SER A N 1
ATOM 849 C CA . SER A 1 112 ? 7.984 -2.211 14.708 1.00 96.88 112 SER A CA 1
ATOM 850 C C . SER A 1 112 ? 9.111 -1.231 14.379 1.00 96.88 112 SER A C 1
ATOM 852 O O . SER A 1 112 ? 10.021 -1.081 15.191 1.00 96.88 112 SER A O 1
ATOM 854 N N . LEU A 1 113 ? 9.119 -0.640 13.182 1.00 96.56 113 LEU A N 1
ATOM 855 C CA . LEU A 1 113 ? 10.214 0.211 12.700 1.00 96.56 113 LEU A CA 1
ATOM 856 C C . LEU A 1 113 ? 9.950 1.702 12.926 1.00 96.56 113 LEU A C 1
ATOM 858 O O . LEU A 1 113 ? 10.884 2.494 12.867 1.00 96.56 113 LEU A O 1
ATOM 862 N N . GLY A 1 114 ? 8.699 2.088 13.184 1.00 97.06 114 GLY A N 1
ATOM 863 C CA . GLY A 1 114 ? 8.315 3.473 13.447 1.00 97.06 114 GLY A CA 1
ATOM 864 C C . GLY A 1 114 ? 8.254 4.361 12.203 1.00 97.06 114 GLY A C 1
ATOM 865 O O . GLY A 1 114 ? 8.159 5.575 12.344 1.00 97.06 114 GLY A O 1
ATOM 866 N N . GLU A 1 115 ? 8.303 3.803 10.990 1.00 95.31 115 GLU A N 1
ATOM 867 C CA . GLU A 1 115 ? 8.318 4.587 9.750 1.00 95.31 115 GLU A CA 1
ATOM 868 C C . GLU A 1 115 ? 7.510 3.956 8.606 1.00 95.31 115 GLU A C 1
ATOM 870 O O . GLU A 1 115 ? 7.387 2.731 8.483 1.00 95.31 115 GLU A O 1
ATOM 875 N N . GLY A 1 116 ? 6.984 4.808 7.723 1.00 94.44 116 GLY A N 1
ATOM 876 C CA . GLY A 1 116 ? 6.409 4.385 6.449 1.00 94.44 116 GLY A CA 1
ATOM 877 C C . GLY A 1 116 ? 5.624 5.474 5.718 1.00 94.44 116 GLY A C 1
ATOM 878 O O . GLY A 1 116 ? 5.376 6.549 6.253 1.00 94.44 116 GLY A O 1
ATOM 879 N N . ASN A 1 117 ? 5.221 5.186 4.483 1.00 92.38 117 ASN A N 1
ATOM 880 C CA . ASN A 1 117 ? 4.418 6.076 3.643 1.00 92.38 117 ASN A CA 1
ATOM 881 C C . ASN A 1 117 ? 2.896 5.884 3.822 1.00 92.38 117 ASN A C 1
ATOM 883 O O . ASN A 1 117 ? 2.427 5.225 4.751 1.00 92.38 117 ASN A O 1
ATOM 887 N N . CYS A 1 118 ? 2.101 6.448 2.907 1.00 92.25 118 CYS A N 1
ATOM 888 C CA . CYS A 1 118 ? 0.639 6.408 2.956 1.00 92.25 118 CYS A CA 1
ATOM 889 C C . CYS A 1 118 ? 0.053 4.990 3.008 1.00 92.25 118 CYS A C 1
ATOM 891 O O . CYS A 1 118 ? -0.858 4.757 3.797 1.00 92.25 118 CYS A O 1
ATOM 893 N N . LEU A 1 119 ? 0.582 4.029 2.241 1.00 94.94 119 LEU A N 1
ATOM 894 C CA . LEU A 1 119 ? 0.119 2.637 2.286 1.00 94.94 119 LEU A CA 1
ATOM 895 C C . LEU A 1 119 ? 0.487 1.967 3.618 1.00 94.94 119 LEU A C 1
ATOM 897 O O . LEU A 1 119 ? -0.319 1.212 4.159 1.00 94.94 119 LEU A O 1
ATOM 901 N N . SER A 1 120 ? 1.658 2.273 4.175 1.00 96.81 120 SER A N 1
ATOM 902 C CA . SER A 1 120 ? 2.086 1.792 5.494 1.00 96.81 120 SER A CA 1
ATOM 903 C C . SER A 1 120 ? 1.142 2.277 6.604 1.00 96.81 120 SER A C 1
ATOM 905 O O . SER A 1 120 ? 0.595 1.478 7.362 1.00 96.81 120 SER A O 1
ATOM 907 N N . PHE A 1 121 ? 0.855 3.582 6.650 1.00 97.19 121 PHE A N 1
ATOM 908 C CA . PHE A 1 121 ? -0.080 4.167 7.620 1.00 97.19 121 PHE A CA 1
ATOM 909 C C . PHE A 1 121 ? -1.515 3.670 7.414 1.00 97.19 121 PHE A C 1
ATOM 911 O O . PHE A 1 121 ? -2.199 3.331 8.380 1.00 97.19 121 PHE A O 1
ATOM 918 N N . ALA A 1 122 ? -1.963 3.566 6.158 1.00 97.12 122 ALA A N 1
ATOM 919 C CA . ALA A 1 122 ? -3.258 2.983 5.828 1.00 97.12 122 ALA A CA 1
ATOM 920 C C . ALA A 1 122 ? -3.358 1.537 6.320 1.00 97.12 122 ALA A C 1
ATOM 922 O O . ALA A 1 122 ? -4.379 1.149 6.883 1.00 97.12 122 ALA A O 1
ATOM 923 N N . SER A 1 123 ? -2.285 0.764 6.168 1.00 98.31 123 SER A N 1
ATOM 924 C CA . SER A 1 123 ? -2.218 -0.618 6.626 1.00 98.31 123 SER A CA 1
ATOM 925 C C . SER A 1 123 ? -2.341 -0.729 8.142 1.00 98.31 123 SER A C 1
ATOM 927 O O . SER A 1 123 ? -3.136 -1.540 8.617 1.00 98.31 123 SER A O 1
ATOM 929 N N . VAL A 1 124 ? -1.620 0.108 8.899 1.00 98.62 124 VAL A N 1
ATOM 930 C CA . VAL A 1 124 ? -1.741 0.166 10.366 1.00 98.62 124 VAL A CA 1
ATOM 931 C C . VAL A 1 124 ? -3.162 0.538 10.776 1.00 98.62 124 VAL A C 1
ATOM 933 O O . VAL A 1 124 ? -3.772 -0.161 11.584 1.00 98.62 124 VAL A O 1
ATOM 936 N N . LEU A 1 125 ? -3.722 1.600 10.190 1.00 98.44 125 LEU A N 1
ATOM 937 C CA . LEU A 1 125 ? -5.062 2.064 10.538 1.00 98.44 125 LEU A CA 1
ATOM 938 C C . LEU A 1 125 ? -6.132 1.007 10.224 1.00 98.44 125 LEU A C 1
ATOM 940 O O . LEU A 1 125 ? -7.022 0.788 11.043 1.00 98.44 125 LEU A O 1
ATOM 944 N N . VAL A 1 126 ? -6.042 0.336 9.071 1.00 98.62 126 VAL A N 1
ATOM 945 C CA . VAL A 1 126 ? -6.947 -0.762 8.703 1.00 98.62 126 VAL A CA 1
ATOM 946 C C . VAL A 1 126 ? -6.799 -1.937 9.670 1.00 98.62 126 VAL A C 1
ATOM 948 O O . VAL A 1 126 ? -7.814 -2.447 10.136 1.00 98.62 126 VAL A O 1
ATOM 951 N N . GLY A 1 127 ? -5.572 -2.344 10.005 1.00 98.50 127 GLY A N 1
ATOM 952 C CA . GLY A 1 127 ? -5.312 -3.450 10.931 1.00 98.50 127 GLY A CA 1
ATOM 953 C C . GLY A 1 127 ? -5.884 -3.194 12.323 1.00 98.50 127 GLY A C 1
ATOM 954 O O . GLY A 1 127 ? -6.703 -3.974 12.813 1.00 98.50 127 GLY A O 1
ATOM 955 N N . LEU A 1 128 ? -5.531 -2.054 12.924 1.00 98.62 128 LEU A N 1
ATOM 956 C CA . LEU A 1 128 ? -6.045 -1.646 14.235 1.00 98.62 128 LEU A CA 1
ATOM 957 C C . LEU A 1 128 ? -7.563 -1.451 14.206 1.00 98.62 128 LEU A C 1
ATOM 959 O O . LEU A 1 128 ? -8.269 -1.964 15.069 1.00 98.62 128 LEU A O 1
ATOM 963 N N . GLY A 1 129 ? -8.086 -0.763 13.188 1.00 97.88 129 GLY A N 1
ATOM 964 C CA . GLY A 1 129 ? -9.520 -0.533 13.033 1.00 97.88 129 GLY A CA 1
ATOM 965 C C . GLY A 1 129 ? -10.314 -1.837 12.932 1.00 97.88 129 GLY A C 1
ATOM 966 O O . GLY A 1 129 ? -11.348 -1.966 13.580 1.00 97.88 129 GLY A O 1
ATOM 967 N N . ARG A 1 130 ? -9.820 -2.836 12.188 1.00 97.75 130 ARG A N 1
ATOM 968 C CA . ARG A 1 130 ? -10.449 -4.167 12.115 1.00 97.75 130 ARG A CA 1
ATOM 969 C C . ARG A 1 130 ? -10.370 -4.914 13.443 1.00 97.75 130 ARG A C 1
ATOM 971 O O . ARG A 1 130 ? -11.363 -5.515 13.832 1.00 97.75 130 ARG A O 1
ATOM 978 N N . GLY A 1 131 ? -9.251 -4.824 14.164 1.00 97.50 131 GLY A N 1
ATOM 979 C CA . GLY A 1 131 ? -9.132 -5.362 15.526 1.00 97.50 131 GLY A CA 1
ATOM 980 C C . GLY A 1 131 ? -10.084 -4.705 16.539 1.00 97.50 131 GLY A C 1
ATOM 981 O O . GLY A 1 131 ? -10.402 -5.298 17.568 1.00 97.50 131 GLY A O 1
ATOM 982 N N . LEU A 1 132 ? -10.570 -3.497 16.235 1.00 96.81 132 LEU A N 1
ATOM 983 C CA . LEU A 1 132 ? -11.595 -2.761 16.983 1.00 96.81 132 LEU A CA 1
ATOM 984 C C . LEU A 1 132 ? -13.018 -2.949 16.415 1.00 96.81 132 LEU A C 1
ATOM 986 O O . LEU A 1 132 ? -13.928 -2.218 16.813 1.00 96.81 132 LEU A O 1
ATOM 990 N N . ASP A 1 133 ? -13.211 -3.894 15.490 1.00 95.12 133 ASP A N 1
ATOM 991 C CA . ASP A 1 133 ? -14.477 -4.208 14.813 1.00 95.12 133 ASP A CA 1
ATOM 992 C C . ASP A 1 133 ? -15.044 -3.068 13.943 1.00 95.12 133 ASP A C 1
ATOM 994 O O . ASP A 1 133 ? -16.259 -2.924 13.766 1.00 95.12 133 ASP A O 1
ATOM 998 N N . TRP A 1 134 ? -14.180 -2.214 13.384 1.00 96.19 134 TRP A N 1
ATOM 999 C CA . TRP A 1 134 ? -14.619 -1.117 12.521 1.00 96.19 134 TRP A CA 1
ATOM 1000 C C . TRP A 1 134 ? -14.821 -1.578 11.069 1.00 96.19 134 TRP A C 1
ATOM 1002 O O . TRP A 1 134 ? -13.982 -2.293 10.518 1.00 96.19 134 TRP A O 1
ATOM 1012 N N . PRO A 1 135 ? -15.884 -1.108 10.383 1.00 95.50 135 PRO A N 1
ATOM 1013 C CA . PRO A 1 135 ? -16.059 -1.298 8.943 1.00 95.50 135 PRO A CA 1
ATOM 1014 C C . PRO A 1 135 ? -15.104 -0.374 8.170 1.00 95.50 135 PRO A C 1
ATOM 1016 O O . PRO A 1 135 ? -15.481 0.730 7.757 1.00 95.50 135 PRO A O 1
ATOM 1019 N N . ILE A 1 136 ? -13.855 -0.822 8.027 1.00 97.81 136 ILE A N 1
ATOM 1020 C CA . ILE A 1 136 ? -12.719 -0.055 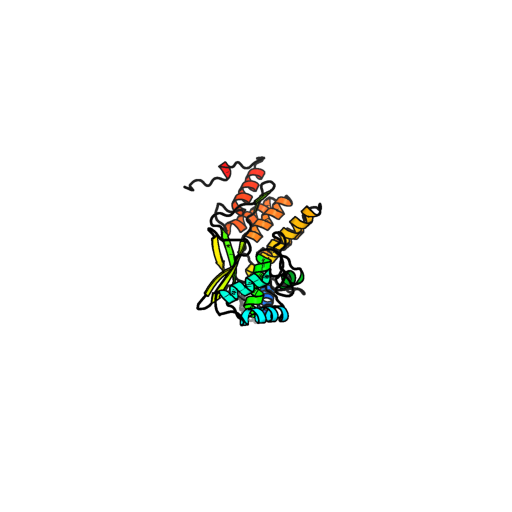7.510 1.00 97.81 136 ILE A CA 1
ATOM 1021 C C . ILE A 1 136 ? -12.049 -0.746 6.314 1.00 97.81 136 ILE A C 1
ATOM 1023 O O . ILE A 1 136 ? -11.816 -1.959 6.315 1.00 97.81 136 ILE A O 1
ATOM 1027 N N . TYR A 1 137 ? -11.741 0.042 5.285 1.00 97.62 137 TYR A N 1
ATOM 1028 C CA . TYR A 1 137 ? -11.307 -0.450 3.980 1.00 97.62 137 TYR A CA 1
ATOM 1029 C C . TYR A 1 137 ? -10.196 0.415 3.392 1.00 97.62 137 TYR A C 1
ATOM 1031 O O . TYR A 1 137 ? -10.171 1.632 3.591 1.00 97.62 137 TYR A O 1
ATOM 1039 N N . PHE A 1 138 ? -9.321 -0.210 2.609 1.00 97.25 138 PHE A N 1
ATOM 1040 C CA . PHE A 1 138 ? -8.392 0.511 1.750 1.00 97.25 138 PHE A CA 1
ATOM 1041 C C . PHE A 1 138 ? -9.141 1.196 0.610 1.00 97.25 138 PHE A C 1
ATOM 1043 O O . PHE A 1 138 ? -10.162 0.709 0.117 1.00 97.25 138 PHE A O 1
ATOM 1050 N N . ALA A 1 139 ? -8.607 2.320 0.157 1.00 94.75 139 ALA A N 1
ATOM 1051 C CA . ALA A 1 139 ? -9.107 3.000 -1.017 1.00 94.75 139 ALA A CA 1
ATOM 1052 C C . ALA A 1 139 ? -7.977 3.695 -1.774 1.00 94.75 139 ALA A C 1
ATOM 1054 O O . ALA A 1 139 ? -7.050 4.256 -1.195 1.00 94.75 139 ALA A O 1
ATOM 1055 N N . GLU A 1 140 ? -8.091 3.691 -3.094 1.00 91.44 140 GLU A N 1
ATOM 1056 C CA . GLU A 1 140 ? -7.255 4.499 -3.967 1.00 91.44 140 GLU A CA 1
ATOM 1057 C C . GLU A 1 140 ? -7.855 5.898 -4.074 1.00 91.44 140 GLU A C 1
ATOM 1059 O O . GLU A 1 140 ? -9.013 6.068 -4.471 1.00 91.44 140 GLU A O 1
ATOM 1064 N N . ALA A 1 141 ? -7.051 6.908 -3.766 1.00 88.00 141 ALA A N 1
ATOM 1065 C CA . ALA A 1 141 ? -7.338 8.287 -4.100 1.00 88.00 141 ALA A CA 1
ATOM 1066 C C . ALA A 1 141 ? -6.706 8.589 -5.461 1.00 88.00 141 ALA A C 1
ATOM 1068 O O . ALA A 1 141 ? -5.503 8.825 -5.588 1.00 88.00 141 ALA A O 1
ATOM 1069 N N . ARG A 1 142 ? -7.534 8.611 -6.510 1.00 83.00 142 ARG A N 1
ATOM 1070 C CA . ARG A 1 142 ? -7.093 8.928 -7.874 1.00 83.00 142 ARG A CA 1
ATOM 1071 C C . ARG A 1 142 ? -7.360 10.391 -8.190 1.00 83.00 142 ARG A C 1
ATOM 1073 O O . ARG A 1 142 ? -8.521 10.797 -8.276 1.00 83.00 142 ARG A O 1
ATOM 1080 N N . ALA A 1 143 ? -6.300 11.174 -8.369 1.00 75.00 143 ALA A N 1
ATOM 1081 C CA . ALA A 1 143 ? -6.428 12.575 -8.750 1.00 75.00 143 ALA A CA 1
ATOM 1082 C C . ALA A 1 143 ? -7.186 12.685 -10.081 1.00 75.00 143 ALA A C 1
ATOM 1084 O O . ALA A 1 143 ? -6.956 11.902 -11.005 1.00 75.00 143 ALA A O 1
ATOM 1085 N N . VAL A 1 144 ? -8.085 13.664 -10.196 1.00 71.38 144 VAL A N 1
ATOM 1086 C CA . VAL A 1 144 ? -8.768 13.962 -11.467 1.00 71.38 144 VAL A CA 1
ATOM 1087 C C . VAL A 1 144 ? -7.751 14.375 -12.538 1.00 71.38 144 VAL A C 1
ATOM 1089 O O . VAL A 1 144 ? -7.928 14.048 -13.709 1.00 71.38 144 VAL A O 1
ATOM 1092 N N . LYS A 1 145 ? -6.664 15.038 -12.123 1.00 69.56 145 LYS A N 1
ATOM 1093 C CA . LYS A 1 145 ? -5.481 15.334 -12.936 1.00 69.56 145 LYS A CA 1
ATOM 1094 C C . LYS A 1 145 ? -4.232 14.842 -12.192 1.00 69.56 145 LYS A C 1
ATOM 1096 O O . LYS A 1 145 ? -3.778 15.538 -11.285 1.00 69.56 145 LYS A O 1
ATOM 1101 N N . PRO A 1 146 ? -3.708 13.644 -12.497 1.00 68.25 146 PRO A N 1
ATOM 1102 C CA . PRO A 1 146 ? -2.541 13.119 -11.799 1.00 68.25 146 PRO A CA 1
ATOM 1103 C C . PRO A 1 146 ? -1.288 13.929 -12.139 1.00 68.25 146 PRO A C 1
ATOM 1105 O O . PRO A 1 146 ? -1.011 14.205 -13.306 1.00 68.25 146 PRO A O 1
ATOM 1108 N N . THR A 1 147 ? -0.501 14.272 -11.120 1.00 68.25 147 THR A N 1
ATOM 1109 C CA . THR A 1 147 ? 0.858 14.777 -11.325 1.00 68.25 147 THR A CA 1
ATOM 1110 C C . THR A 1 147 ? 1.726 13.631 -11.830 1.00 68.25 147 THR A C 1
ATOM 1112 O O . THR A 1 147 ? 1.829 12.585 -11.187 1.00 68.25 147 THR A O 1
ATOM 1115 N N . LEU A 1 148 ? 2.341 13.822 -12.995 1.00 74.25 148 LEU A N 1
ATOM 1116 C CA . LEU A 1 148 ? 3.300 12.876 -13.549 1.00 74.25 148 LEU A CA 1
ATOM 1117 C C . LEU A 1 148 ? 4.703 13.261 -13.090 1.00 74.25 148 LEU A C 1
ATOM 1119 O O . LEU A 1 148 ? 5.167 14.371 -13.342 1.00 74.25 148 LEU A O 1
ATOM 1123 N N . HIS A 1 149 ? 5.382 12.326 -12.443 1.00 71.94 149 HIS A N 1
ATOM 1124 C CA . HIS A 1 149 ? 6.812 12.413 -12.195 1.00 71.94 149 HIS A CA 1
ATOM 1125 C C . HIS A 1 149 ? 7.536 11.904 -13.437 1.00 71.94 149 HIS A C 1
ATOM 1127 O O . HIS A 1 149 ? 7.143 10.873 -13.976 1.00 71.94 149 HIS A O 1
ATOM 1133 N N . VAL A 1 150 ? 8.551 12.627 -13.913 1.00 73.88 150 VAL A N 1
ATOM 1134 C CA . VAL A 1 150 ? 9.297 12.285 -15.132 1.00 73.88 150 VAL A CA 1
ATOM 1135 C C . VAL A 1 150 ? 10.790 12.213 -14.817 1.00 73.88 150 VAL A C 1
ATOM 1137 O O . VAL A 1 150 ? 11.338 13.150 -14.245 1.00 73.88 150 VAL A O 1
ATOM 1140 N N . GLU A 1 151 ? 11.446 11.127 -15.224 1.00 72.25 151 GLU A N 1
ATOM 1141 C CA . GLU A 1 151 ? 12.901 10.931 -15.135 1.00 72.25 151 GLU A CA 1
ATOM 1142 C C . GLU A 1 151 ? 13.408 10.291 -16.435 1.00 72.25 151 GLU A C 1
ATOM 1144 O O . GLU A 1 151 ? 12.901 9.245 -16.847 1.00 72.25 151 GLU A O 1
ATOM 1149 N N . ASP A 1 152 ? 14.407 10.907 -17.077 1.00 67.00 152 ASP A N 1
ATOM 1150 C CA . ASP A 1 152 ? 14.983 10.492 -18.373 1.00 67.00 152 ASP A CA 1
ATOM 1151 C C . ASP A 1 152 ? 13.921 10.106 -19.425 1.00 67.00 152 ASP A C 1
ATOM 1153 O O . ASP A 1 152 ? 14.046 9.105 -20.142 1.00 67.00 152 ASP A O 1
ATOM 1157 N N . ASP A 1 153 ? 12.851 10.907 -19.473 1.00 72.81 153 ASP A N 1
ATOM 1158 C CA . ASP A 1 153 ? 11.658 10.813 -20.329 1.00 72.81 153 ASP A CA 1
ATOM 1159 C C . ASP A 1 153 ? 10.597 9.773 -19.943 1.00 72.81 153 ASP A C 1
ATOM 1161 O O . ASP A 1 153 ? 9.495 9.806 -20.495 1.00 72.81 153 ASP A O 1
ATOM 1165 N N . LEU A 1 154 ? 10.860 8.897 -18.972 1.00 75.19 154 LEU A N 1
ATOM 1166 C CA . LEU A 1 154 ? 9.850 7.965 -18.469 1.00 75.19 154 LEU A CA 1
ATOM 1167 C C . LEU A 1 154 ? 9.034 8.611 -17.355 1.00 75.19 154 LEU A C 1
ATOM 1169 O O . LEU A 1 154 ? 9.581 9.216 -16.436 1.00 75.19 154 LEU A O 1
ATOM 1173 N N . ALA A 1 155 ? 7.717 8.462 -17.446 1.00 75.81 155 ALA A N 1
ATOM 1174 C CA . ALA A 1 155 ? 6.763 9.008 -16.505 1.00 75.81 155 ALA A CA 1
ATOM 1175 C C . ALA A 1 155 ? 6.156 7.934 -15.603 1.00 75.81 155 ALA A C 1
ATOM 1177 O O . ALA A 1 155 ? 5.777 6.847 -16.044 1.00 75.81 155 ALA A O 1
ATOM 1178 N N . TRP A 1 156 ? 5.954 8.272 -14.340 1.00 72.56 156 TRP A N 1
ATOM 1179 C CA . TRP A 1 156 ? 5.113 7.503 -13.435 1.00 72.56 156 TRP A CA 1
ATOM 1180 C C . TRP A 1 156 ? 4.176 8.437 -12.677 1.00 72.56 156 TRP A C 1
ATOM 1182 O O . TRP A 1 156 ? 4.400 9.640 -12.560 1.00 72.56 156 TRP A O 1
ATOM 1192 N N . SER A 1 157 ? 3.080 7.869 -12.194 1.00 67.56 157 SER A N 1
ATOM 1193 C CA . SER A 1 157 ? 2.115 8.560 -11.346 1.00 67.56 157 SER A CA 1
ATOM 1194 C C . SER A 1 157 ? 2.129 7.873 -9.992 1.00 67.56 157 SER A C 1
ATOM 1196 O O . SER A 1 157 ? 1.956 6.653 -9.952 1.00 67.56 157 SER A O 1
ATOM 1198 N N . SER A 1 158 ? 2.284 8.627 -8.911 1.00 65.56 158 SER A N 1
ATOM 1199 C CA . SER A 1 158 ? 2.073 8.088 -7.569 1.00 65.56 158 SER A CA 1
ATOM 1200 C C . SER A 1 158 ? 0.572 7.899 -7.359 1.00 65.56 158 SER A C 1
ATOM 1202 O O . SER A 1 158 ? -0.184 8.871 -7.360 1.00 65.56 158 SER A O 1
ATOM 1204 N N . GLU A 1 159 ? 0.120 6.650 -7.247 1.00 71.44 159 GLU A N 1
ATOM 1205 C CA . GLU A 1 159 ? -1.237 6.371 -6.777 1.00 71.44 159 GLU A CA 1
ATOM 1206 C C . GLU A 1 159 ? -1.256 6.563 -5.259 1.00 71.44 159 GLU A C 1
ATOM 1208 O O . GLU A 1 159 ? -0.429 6.000 -4.543 1.00 71.44 159 GLU A O 1
ATOM 1213 N N . HIS A 1 160 ? -2.158 7.416 -4.777 1.00 85.50 160 HIS A N 1
ATOM 1214 C CA . HIS A 1 160 ? -2.251 7.750 -3.362 1.00 85.50 160 HIS A CA 1
ATOM 1215 C C . HIS A 1 160 ? -3.227 6.813 -2.655 1.00 85.50 160 HIS A C 1
ATOM 1217 O O . HIS A 1 160 ? -4.312 6.540 -3.177 1.00 85.50 160 HIS A O 1
ATOM 1223 N N . MET A 1 161 ? -2.855 6.325 -1.472 1.00 90.25 161 MET A N 1
ATOM 1224 C CA . MET A 1 161 ? -3.693 5.423 -0.691 1.00 90.25 161 MET A CA 1
ATOM 1225 C C . MET A 1 161 ? -4.311 6.135 0.505 1.00 90.25 161 MET A C 1
ATOM 1227 O O . MET A 1 161 ? -3.621 6.786 1.287 1.00 90.25 161 MET A O 1
ATOM 1231 N N . VAL A 1 162 ? -5.620 5.960 0.654 1.00 93.88 162 VAL A N 1
ATOM 1232 C CA . VAL A 1 162 ? -6.417 6.482 1.764 1.00 93.88 162 VAL A CA 1
ATOM 1233 C C . VAL A 1 162 ? -7.197 5.349 2.423 1.00 93.88 162 VAL A C 1
ATOM 1235 O O . VAL A 1 162 ? -7.287 4.234 1.902 1.00 93.88 162 VAL A O 1
ATOM 1238 N N . VAL A 1 163 ? -7.788 5.640 3.577 1.00 96.69 163 VAL A N 1
ATOM 1239 C CA . VAL A 1 163 ? -8.625 4.689 4.314 1.00 96.69 163 VAL A CA 1
ATOM 1240 C C . VAL A 1 163 ? -10.056 5.197 4.380 1.00 96.69 163 VAL A C 1
ATOM 1242 O O . VAL A 1 163 ? -10.297 6.370 4.654 1.00 96.69 163 VAL A O 1
ATOM 1245 N N . VAL A 1 164 ? -11.017 4.309 4.143 1.00 96.31 164 VAL A N 1
ATOM 1246 C CA . VAL A 1 164 ? -12.450 4.606 4.194 1.00 96.31 164 VAL A CA 1
ATOM 1247 C C . VAL A 1 164 ? -13.085 3.849 5.352 1.00 96.31 164 VAL A C 1
ATOM 1249 O O . VAL A 1 164 ? -12.990 2.627 5.428 1.00 96.31 164 VAL A O 1
ATOM 1252 N N . ILE A 1 165 ? -13.781 4.570 6.232 1.00 96.38 165 ILE A N 1
ATOM 1253 C CA . ILE A 1 165 ? -14.554 4.002 7.344 1.00 96.38 165 ILE A CA 1
ATOM 1254 C C . ILE A 1 165 ? -16.034 4.276 7.088 1.00 96.38 165 ILE A C 1
ATOM 1256 O O . ILE A 1 165 ? -16.428 5.427 6.887 1.00 96.38 165 ILE A O 1
ATOM 1260 N N . THR A 1 166 ? -16.860 3.228 7.096 1.00 92.94 166 THR A N 1
ATOM 1261 C CA . THR A 1 166 ? -18.300 3.314 6.783 1.00 92.94 166 THR A CA 1
ATOM 1262 C C . THR A 1 166 ? -19.153 2.639 7.854 1.00 92.94 166 THR A C 1
ATOM 1264 O O . THR A 1 166 ? -19.650 1.528 7.699 1.00 92.94 166 THR A O 1
ATOM 1267 N N . ALA A 1 167 ? -19.346 3.334 8.972 1.00 88.62 167 ALA A N 1
ATOM 1268 C CA . ALA A 1 167 ? -20.290 2.932 10.010 1.00 88.62 167 ALA A CA 1
ATOM 1269 C C . ALA A 1 167 ? -21.688 3.518 9.744 1.00 88.62 167 ALA A C 1
ATOM 1271 O O . ALA A 1 167 ? -21.859 4.439 8.944 1.00 88.62 167 ALA A O 1
ATOM 1272 N N . ARG A 1 168 ? -22.709 3.026 10.462 1.00 84.25 168 ARG A N 1
ATOM 1273 C CA . ARG A 1 168 ? -24.109 3.482 10.304 1.00 84.25 168 ARG A CA 1
ATOM 1274 C C . ARG A 1 168 ? -24.267 5.005 10.389 1.00 84.25 168 ARG A C 1
ATOM 1276 O O . ARG A 1 168 ? -25.079 5.570 9.668 1.00 84.25 168 ARG A O 1
ATOM 1283 N N . THR A 1 169 ? -23.499 5.648 11.263 1.00 82.56 169 THR A N 1
ATOM 1284 C CA . THR A 1 169 ? -23.573 7.090 11.545 1.00 82.56 169 THR A CA 1
ATOM 1285 C C . THR A 1 169 ? -22.332 7.861 11.103 1.00 82.56 169 THR A C 1
ATOM 1287 O O . THR A 1 169 ? -22.291 9.078 11.257 1.00 82.56 169 THR A O 1
ATOM 1290 N N . VAL A 1 170 ? -21.316 7.182 10.556 1.00 87.81 170 VAL A N 1
ATOM 1291 C CA . VAL A 1 170 ? -20.043 7.806 10.181 1.00 87.81 170 VAL A CA 1
ATOM 1292 C C . VAL A 1 170 ? -19.587 7.319 8.820 1.00 87.81 170 VAL A C 1
ATOM 1294 O O . VAL A 1 170 ? -19.450 6.122 8.584 1.00 87.81 170 VAL A O 1
ATOM 1297 N N . ARG A 1 171 ? -19.280 8.276 7.949 1.00 91.81 171 ARG A N 1
ATOM 1298 C CA . ARG A 1 171 ? -18.514 8.058 6.726 1.00 91.81 171 ARG A CA 1
ATOM 1299 C C . ARG A 1 171 ? -17.300 8.965 6.792 1.00 91.81 171 ARG A C 1
ATOM 1301 O O . ARG A 1 171 ? -17.461 10.182 6.820 1.00 91.81 171 ARG A O 1
ATOM 1308 N N . ALA A 1 172 ? -16.118 8.375 6.867 1.00 93.25 172 ALA A N 1
ATOM 1309 C CA . ALA A 1 172 ? -14.868 9.110 6.966 1.00 93.25 172 ALA A CA 1
ATOM 1310 C C . ALA A 1 172 ? -13.880 8.613 5.913 1.00 93.25 172 ALA A C 1
ATOM 1312 O O . ALA A 1 172 ? -13.821 7.417 5.627 1.00 93.25 172 ALA A O 1
ATOM 1313 N N . VAL A 1 173 ? -13.111 9.550 5.365 1.00 93.50 173 VAL A N 1
ATOM 1314 C CA . VAL A 1 173 ? -11.919 9.279 4.562 1.00 93.50 173 VAL A CA 1
ATOM 1315 C C . VAL A 1 173 ? -10.739 9.816 5.354 1.00 93.50 173 VAL A C 1
ATOM 1317 O O . VAL A 1 173 ? -10.759 10.980 5.757 1.00 93.50 173 VAL A O 1
ATOM 1320 N N . VAL A 1 174 ? -9.748 8.970 5.607 1.00 93.25 174 VAL A N 1
ATOM 1321 C CA . VAL A 1 174 ? -8.513 9.341 6.298 1.00 93.25 174 VAL A CA 1
ATOM 1322 C C . VAL A 1 174 ? -7.381 9.372 5.282 1.00 93.25 174 VAL A C 1
ATOM 1324 O O . VAL A 1 174 ? -7.137 8.383 4.589 1.00 93.25 174 VAL A O 1
ATOM 1327 N N . ASP A 1 175 ? -6.712 10.517 5.213 1.00 90.44 175 ASP A N 1
ATOM 1328 C CA . ASP A 1 175 ? -5.557 10.782 4.362 1.00 90.44 175 ASP A CA 1
ATOM 1329 C C . ASP A 1 175 ? -4.371 11.215 5.240 1.00 90.44 175 ASP A C 1
ATOM 1331 O O . ASP A 1 175 ? -4.522 12.073 6.112 1.00 90.44 175 ASP A O 1
ATOM 1335 N N . PHE A 1 176 ? -3.202 10.618 5.004 1.00 85.44 176 PHE A N 1
ATOM 1336 C CA . PHE A 1 176 ? -1.955 10.869 5.731 1.00 85.44 176 PHE A CA 1
ATOM 1337 C C . PHE A 1 176 ? -0.980 11.806 4.998 1.00 85.44 176 PHE A C 1
ATOM 1339 O O . PHE A 1 176 ? 0.015 12.227 5.576 1.00 85.44 176 PHE A O 1
ATOM 1346 N N . SER A 1 177 ? -1.245 12.145 3.736 1.00 72.75 177 SER A N 1
ATOM 1347 C CA . SER A 1 177 ? -0.410 13.017 2.897 1.00 72.75 177 SER A CA 1
ATOM 1348 C C . SER A 1 177 ? -0.954 14.446 2.771 1.00 72.75 177 SER A C 1
ATOM 1350 O O . SER A 1 177 ? -0.342 15.277 2.101 1.00 72.75 177 SER A O 1
ATOM 1352 N N . GLY A 1 178 ? -2.076 14.757 3.429 1.00 67.75 178 GLY A N 1
ATOM 1353 C CA . GLY A 1 178 ? -2.663 16.097 3.493 1.00 67.75 178 GLY A CA 1
ATOM 1354 C C . GLY A 1 178 ? -4.100 16.161 2.960 1.00 67.75 178 GLY A C 1
ATOM 1355 O O . GLY A 1 178 ? -4.740 15.136 2.751 1.00 67.75 178 GLY A O 1
ATOM 1356 N N . PRO A 1 179 ? -4.667 17.367 2.777 1.00 59.59 179 PRO A N 1
ATOM 1357 C CA . PRO A 1 179 ? -6.040 17.511 2.312 1.00 59.59 179 PRO A CA 1
ATOM 1358 C C . PRO A 1 179 ? -6.203 17.067 0.851 1.00 59.59 179 PRO A C 1
ATOM 1360 O O . PRO A 1 179 ? -5.678 17.691 -0.073 1.00 59.59 179 PRO A O 1
ATOM 1363 N N . VAL A 1 180 ? -7.024 16.036 0.656 1.00 57.06 180 VAL A N 1
ATOM 1364 C CA . VAL A 1 180 ? -7.537 15.562 -0.635 1.00 57.06 180 VAL A CA 1
ATOM 1365 C C . VAL A 1 180 ? -8.314 16.693 -1.327 1.00 57.06 180 VAL A C 1
ATOM 1367 O O . VAL A 1 180 ? -9.438 17.007 -0.935 1.00 57.06 180 VAL A O 1
ATOM 1370 N N . LYS A 1 181 ? -7.757 17.309 -2.375 1.00 63.38 181 LYS A N 1
ATOM 1371 C CA . LYS A 1 181 ? -8.514 18.170 -3.302 1.00 63.38 181 LYS A CA 1
ATOM 1372 C C . LYS A 1 181 ? -8.576 17.494 -4.668 1.00 63.38 181 LYS A C 1
ATOM 1374 O O . LYS A 1 181 ? -7.546 17.087 -5.188 1.00 63.38 181 LYS A O 1
ATOM 1379 N N . ASP A 1 182 ? -9.781 17.349 -5.216 1.00 74.12 182 ASP A N 1
ATOM 1380 C CA . ASP A 1 182 ? -10.036 16.822 -6.566 1.00 74.12 182 ASP A CA 1
ATOM 1381 C C . ASP A 1 182 ? -9.592 15.366 -6.812 1.00 74.12 182 ASP A C 1
ATOM 1383 O O . ASP A 1 182 ? -8.995 15.041 -7.843 1.00 74.12 182 ASP A O 1
ATOM 1387 N N . TYR A 1 183 ? -9.927 14.458 -5.890 1.00 78.81 183 TYR A N 1
ATOM 1388 C CA . TYR A 1 183 ? -9.726 13.016 -6.070 1.00 78.81 183 TYR A CA 1
ATOM 1389 C C . TYR A 1 183 ? -11.049 12.266 -6.232 1.00 78.81 183 TYR A C 1
ATOM 1391 O O . TYR A 1 183 ? -12.058 12.581 -5.600 1.00 78.81 183 TYR A O 1
ATOM 1399 N N . ARG A 1 184 ? -11.014 11.202 -7.036 1.00 86.00 184 ARG A N 1
ATOM 1400 C CA . ARG A 1 184 ? -12.014 10.135 -7.018 1.00 86.00 184 ARG A CA 1
ATOM 1401 C C . ARG A 1 184 ? -11.526 9.034 -6.086 1.00 86.00 184 ARG A C 1
ATOM 1403 O O . ARG A 1 184 ? -10.449 8.482 -6.299 1.00 86.00 184 ARG A O 1
ATOM 1410 N N . ILE A 1 185 ? -12.327 8.731 -5.070 1.00 88.94 185 ILE A N 1
ATOM 1411 C CA . ILE A 1 185 ? -12.047 7.663 -4.110 1.00 88.94 185 ILE A CA 1
ATOM 1412 C C . ILE A 1 185 ? -12.647 6.361 -4.632 1.00 88.94 185 ILE A C 1
ATOM 1414 O O . ILE A 1 185 ? -13.849 6.286 -4.890 1.00 88.94 185 ILE A O 1
ATOM 1418 N N . HIS A 1 186 ? -11.812 5.339 -4.777 1.00 90.88 186 HIS A N 1
ATOM 1419 C CA . HIS A 1 186 ? -12.223 3.998 -5.168 1.00 90.88 186 HIS A CA 1
ATOM 1420 C C . HIS A 1 186 ? -11.853 3.020 -4.056 1.00 90.88 186 HIS A C 1
ATOM 1422 O O . HIS A 1 186 ? -10.673 2.799 -3.801 1.00 90.88 186 HIS A O 1
ATOM 1428 N N . VAL A 1 187 ? -12.854 2.469 -3.368 1.00 93.94 187 VAL A N 1
ATOM 1429 C CA . VAL A 1 187 ? -12.629 1.449 -2.333 1.00 93.94 187 VAL A CA 1
ATOM 1430 C C . VAL A 1 187 ? -12.102 0.183 -3.001 1.00 93.94 187 VAL A C 1
ATOM 1432 O O . VAL A 1 187 ? -12.666 -0.258 -4.001 1.00 93.94 187 VAL A O 1
ATOM 1435 N N . ILE A 1 188 ? -11.032 -0.384 -2.450 1.00 94.81 188 ILE A N 1
ATOM 1436 C CA . ILE A 1 188 ? -10.360 -1.569 -2.986 1.00 94.81 188 ILE A CA 1
ATOM 1437 C C . ILE A 1 188 ? -10.352 -2.701 -1.958 1.00 94.81 188 ILE A C 1
ATOM 1439 O O . ILE A 1 188 ? -10.405 -2.463 -0.752 1.00 94.81 188 ILE A O 1
ATOM 1443 N N . GLY A 1 189 ? -10.283 -3.938 -2.448 1.00 95.25 189 GLY A N 1
ATOM 1444 C CA . GLY A 1 189 ? -10.112 -5.116 -1.602 1.00 95.25 189 GLY A CA 1
ATOM 1445 C C . GLY A 1 189 ? -8.659 -5.390 -1.230 1.00 95.25 189 GLY A C 1
ATOM 1446 O O . GLY A 1 189 ? -7.722 -4.897 -1.862 1.00 95.25 189 GLY A O 1
ATOM 1447 N N . ASP A 1 190 ? -8.472 -6.232 -0.217 1.00 95.75 190 ASP A N 1
ATOM 1448 C CA . ASP A 1 190 ? -7.148 -6.494 0.355 1.00 95.75 190 ASP A CA 1
ATOM 1449 C C . ASP A 1 190 ? -6.171 -7.188 -0.604 1.00 95.75 190 ASP A C 1
ATOM 1451 O O . ASP A 1 190 ? -4.964 -6.980 -0.503 1.00 95.75 190 ASP A O 1
ATOM 1455 N N . VAL A 1 191 ? -6.672 -7.968 -1.568 1.00 94.00 191 VAL A N 1
ATOM 1456 C CA . VAL A 1 191 ? -5.845 -8.563 -2.635 1.00 94.00 191 VAL A CA 1
ATOM 1457 C C . VAL A 1 191 ? -5.147 -7.466 -3.440 1.00 94.00 191 VAL A C 1
ATOM 1459 O O . VAL A 1 191 ? -3.942 -7.530 -3.684 1.00 94.00 191 VAL A O 1
ATOM 1462 N N . ARG A 1 192 ? -5.887 -6.411 -3.794 1.00 94.69 192 ARG A N 1
ATOM 1463 C CA . ARG A 1 192 ? -5.355 -5.253 -4.514 1.00 94.69 192 ARG A CA 1
ATOM 1464 C C . ARG A 1 192 ? -4.445 -4.402 -3.631 1.00 94.69 192 ARG A C 1
ATOM 1466 O O . ARG A 1 192 ? -3.403 -3.954 -4.099 1.00 94.69 192 ARG A O 1
ATOM 1473 N N . ALA A 1 193 ? -4.779 -4.225 -2.351 1.00 95.62 193 ALA A N 1
ATOM 1474 C CA . ALA A 1 193 ? -3.896 -3.548 -1.395 1.00 95.62 193 ALA A CA 1
ATOM 1475 C C . ALA A 1 193 ? -2.546 -4.278 -1.241 1.00 95.62 193 ALA A C 1
ATOM 1477 O O . ALA A 1 193 ? -1.494 -3.644 -1.179 1.00 95.62 193 ALA A O 1
ATOM 1478 N N . TYR A 1 194 ? -2.551 -5.614 -1.256 1.00 94.69 194 TYR A N 1
ATOM 1479 C CA . TYR A 1 194 ? -1.327 -6.410 -1.238 1.00 94.69 194 TYR A CA 1
ATOM 1480 C C . TYR A 1 194 ? -0.530 -6.301 -2.547 1.00 94.69 194 TYR A C 1
ATOM 1482 O O . TYR A 1 194 ? 0.692 -6.161 -2.510 1.00 94.69 194 TYR A O 1
ATOM 1490 N N . ALA A 1 195 ? -1.197 -6.272 -3.703 1.00 94.06 195 ALA A N 1
ATOM 1491 C CA . ALA A 1 195 ? -0.529 -6.008 -4.979 1.00 94.06 195 ALA A CA 1
ATOM 1492 C C . ALA A 1 195 ? 0.148 -4.620 -5.001 1.00 94.06 195 ALA A C 1
ATOM 1494 O O . ALA A 1 195 ? 1.287 -4.498 -5.454 1.00 94.06 195 ALA A O 1
ATOM 1495 N N . HIS A 1 196 ? -0.498 -3.593 -4.436 1.00 94.81 196 HIS A N 1
ATOM 1496 C CA . HIS A 1 196 ? 0.109 -2.272 -4.217 1.00 94.81 196 HIS A CA 1
ATOM 1497 C C . HIS A 1 196 ? 1.345 -2.326 -3.320 1.00 94.81 196 HIS A C 1
ATOM 1499 O O . HIS A 1 196 ? 2.358 -1.713 -3.652 1.00 94.81 196 HIS A O 1
ATOM 1505 N N . LEU A 1 197 ? 1.295 -3.084 -2.219 1.00 94.06 197 LEU A N 1
ATOM 1506 C CA . LEU A 1 197 ? 2.435 -3.254 -1.312 1.00 94.06 197 LEU A CA 1
ATOM 1507 C C . LEU A 1 197 ? 3.662 -3.798 -2.051 1.00 94.06 197 LEU A C 1
ATOM 1509 O O . LEU A 1 197 ? 4.749 -3.234 -1.929 1.00 94.06 197 LEU A O 1
ATOM 1513 N N . LEU A 1 198 ? 3.488 -4.854 -2.848 1.00 92.88 198 LEU A N 1
ATOM 1514 C CA . LEU A 1 198 ? 4.578 -5.447 -3.629 1.00 92.88 198 LEU A CA 1
ATOM 1515 C C . LEU A 1 198 ? 5.094 -4.493 -4.712 1.00 92.88 198 LEU A C 1
ATOM 1517 O O . LEU A 1 198 ? 6.301 -4.300 -4.844 1.00 92.88 198 LEU A O 1
ATOM 1521 N N . ASN A 1 199 ? 4.186 -3.840 -5.442 1.00 93.94 199 ASN A N 1
ATOM 1522 C CA . ASN A 1 199 ? 4.547 -2.863 -6.466 1.00 93.94 199 ASN A CA 1
ATOM 1523 C C . ASN A 1 199 ? 5.353 -1.684 -5.887 1.00 93.94 199 ASN A C 1
ATOM 1525 O O . ASN A 1 199 ? 6.342 -1.240 -6.473 1.00 93.94 199 ASN A O 1
ATOM 1529 N N . ASN A 1 200 ? 4.962 -1.174 -4.722 1.00 93.19 200 ASN A N 1
ATOM 1530 C CA . ASN A 1 200 ? 5.660 -0.055 -4.099 1.00 93.19 200 ASN A CA 1
ATOM 1531 C C . ASN A 1 200 ? 7.031 -0.477 -3.557 1.00 93.19 200 ASN A C 1
ATOM 1533 O O . ASN A 1 200 ? 8.000 0.254 -3.749 1.00 93.19 200 ASN A O 1
ATOM 1537 N N . ARG A 1 201 ? 7.144 -1.678 -2.977 1.00 92.06 201 ARG A N 1
ATOM 1538 C CA . ARG A 1 201 ? 8.425 -2.238 -2.513 1.00 92.06 201 ARG A CA 1
ATOM 1539 C C . ARG A 1 201 ? 9.444 -2.406 -3.629 1.00 92.06 201 ARG A C 1
ATOM 1541 O O . ARG A 1 201 ? 10.597 -2.029 -3.464 1.00 92.06 201 ARG A O 1
ATOM 1548 N N . ALA A 1 202 ? 9.010 -2.891 -4.788 1.00 92.75 202 ALA A N 1
ATOM 1549 C CA . ALA A 1 202 ? 9.874 -2.987 -5.961 1.00 92.75 202 ALA A CA 1
ATOM 1550 C C . ALA A 1 202 ? 10.447 -1.614 -6.367 1.00 92.75 202 ALA A C 1
ATOM 1552 O O . ALA A 1 202 ? 11.633 -1.483 -6.674 1.00 92.75 202 ALA A O 1
ATOM 1553 N N . SER A 1 203 ? 9.613 -0.569 -6.320 1.00 90.75 203 SER A N 1
ATOM 1554 C CA . SER A 1 203 ? 10.029 0.811 -6.614 1.00 90.75 203 SER A CA 1
ATOM 1555 C C . SER A 1 203 ? 10.977 1.375 -5.546 1.00 90.75 203 SER A C 1
ATOM 1557 O O . SER A 1 203 ? 11.954 2.050 -5.872 1.00 90.75 203 SER A O 1
ATOM 1559 N N . GLU A 1 204 ? 10.713 1.076 -4.275 1.00 90.69 204 GLU A N 1
ATOM 1560 C CA . GLU A 1 204 ? 11.553 1.448 -3.135 1.00 90.69 204 GLU A CA 1
ATOM 1561 C C . GLU A 1 204 ? 12.952 0.825 -3.227 1.00 90.69 204 GLU A C 1
ATOM 1563 O O . GLU A 1 204 ? 13.941 1.531 -3.048 1.00 90.69 204 GLU A O 1
ATOM 1568 N N . GLU A 1 205 ? 13.070 -0.460 -3.563 1.00 90.75 205 GLU A N 1
ATOM 1569 C CA . GLU A 1 205 ? 14.372 -1.132 -3.673 1.00 90.75 205 GLU A CA 1
ATOM 1570 C C . GLU A 1 205 ? 15.237 -0.551 -4.804 1.00 90.75 205 GLU A C 1
ATOM 1572 O O . GLU A 1 205 ? 16.449 -0.364 -4.644 1.00 90.75 205 GLU A O 1
ATOM 1577 N N . ILE A 1 206 ? 14.618 -0.168 -5.929 1.00 90.31 206 ILE A N 1
ATOM 1578 C CA . ILE A 1 206 ? 15.287 0.592 -6.997 1.00 90.31 206 ILE A CA 1
ATOM 1579 C C . ILE A 1 206 ? 15.841 1.910 -6.440 1.00 90.31 206 ILE A C 1
ATOM 1581 O O . ILE A 1 206 ? 17.018 2.227 -6.654 1.00 90.31 206 ILE A O 1
ATOM 1585 N N . LEU A 1 207 ? 15.004 2.674 -5.731 1.00 88.38 207 LEU A N 1
ATOM 1586 C CA . LEU A 1 207 ? 15.368 3.977 -5.180 1.00 88.38 207 LEU A CA 1
ATOM 1587 C C . LEU A 1 207 ? 16.484 3.855 -4.135 1.00 88.38 207 LEU A C 1
ATOM 1589 O O . LEU A 1 207 ? 17.480 4.570 -4.222 1.00 88.38 207 LEU A O 1
ATOM 1593 N N . LYS A 1 208 ? 16.371 2.906 -3.203 1.00 89.50 208 LYS A N 1
ATOM 1594 C CA . LYS A 1 208 ? 17.388 2.618 -2.184 1.00 89.50 208 LYS A CA 1
ATOM 1595 C C . LYS A 1 208 ? 18.721 2.218 -2.800 1.00 89.50 208 LYS A C 1
ATOM 1597 O O . LYS A 1 208 ? 19.763 2.703 -2.358 1.00 89.50 208 LYS A O 1
ATOM 1602 N N . SER A 1 209 ? 18.712 1.367 -3.830 1.00 91.00 209 SER A N 1
ATOM 1603 C CA . SER A 1 209 ? 19.940 0.998 -4.543 1.00 91.00 209 SER A CA 1
ATOM 1604 C C . SER A 1 209 ? 20.615 2.236 -5.142 1.00 91.00 209 SER A C 1
ATOM 1606 O O . SER A 1 209 ? 21.802 2.471 -4.906 1.00 91.00 209 SER A O 1
ATOM 1608 N N . ARG A 1 210 ? 19.836 3.093 -5.817 1.00 88.31 210 ARG A N 1
ATOM 1609 C CA . ARG A 1 210 ? 20.325 4.344 -6.410 1.00 88.31 210 ARG A CA 1
ATOM 1610 C C . ARG A 1 210 ? 20.881 5.307 -5.356 1.00 88.31 210 ARG A C 1
ATOM 1612 O O . ARG A 1 210 ? 21.973 5.836 -5.540 1.00 88.31 210 ARG A O 1
ATOM 1619 N N . MET A 1 211 ? 20.168 5.511 -4.248 1.00 86.75 211 MET A N 1
ATOM 1620 C CA . MET A 1 211 ? 20.612 6.370 -3.141 1.00 86.75 211 MET A CA 1
ATOM 1621 C C . MET A 1 211 ? 21.904 5.862 -2.493 1.00 86.75 211 MET A C 1
ATOM 1623 O O . MET A 1 211 ? 22.733 6.657 -2.063 1.00 86.75 211 MET A O 1
ATOM 1627 N N . ALA A 1 212 ? 22.111 4.546 -2.476 1.00 92.12 212 ALA A N 1
ATOM 1628 C CA . ALA A 1 212 ? 23.345 3.923 -2.010 1.00 92.12 212 ALA A CA 1
ATOM 1629 C C . ALA A 1 212 ? 24.485 3.942 -3.053 1.00 92.12 212 ALA A C 1
ATOM 1631 O O . ALA A 1 212 ? 25.501 3.281 -2.843 1.00 92.12 212 ALA A O 1
ATOM 1632 N N . GLY A 1 213 ? 24.322 4.633 -4.189 1.00 91.75 213 GLY A N 1
ATOM 1633 C CA . GLY A 1 213 ? 25.317 4.691 -5.266 1.00 91.75 213 GLY A CA 1
ATOM 1634 C C . GLY A 1 213 ? 25.502 3.370 -6.021 1.00 91.75 213 GLY A C 1
ATOM 1635 O O . GLY A 1 213 ? 26.509 3.184 -6.703 1.00 91.75 213 GLY A O 1
ATOM 1636 N N . ARG A 1 214 ? 24.555 2.434 -5.892 1.00 93.06 214 ARG A N 1
ATOM 1637 C CA . ARG A 1 214 ? 24.574 1.131 -6.564 1.00 93.06 214 ARG A CA 1
ATOM 1638 C C . ARG A 1 214 ? 23.715 1.166 -7.836 1.00 93.06 214 ARG A C 1
ATOM 1640 O O . ARG A 1 214 ? 22.786 1.972 -7.933 1.00 93.06 214 ARG A O 1
ATOM 1647 N N . PRO A 1 215 ? 23.985 0.289 -8.822 1.00 87.69 215 PRO A N 1
ATOM 1648 C CA . PRO A 1 215 ? 23.123 0.151 -9.990 1.00 87.69 215 PRO A CA 1
ATOM 1649 C C . PRO A 1 215 ? 21.672 -0.163 -9.582 1.00 87.69 215 PRO A C 1
ATOM 1651 O O . PRO A 1 215 ? 21.462 -0.962 -8.661 1.00 87.69 215 PRO A O 1
ATOM 1654 N N . PRO A 1 216 ? 20.655 0.425 -10.235 1.00 88.00 216 PRO A N 1
ATOM 1655 C CA . PRO A 1 216 ? 19.273 0.130 -9.886 1.00 88.00 216 PRO A CA 1
ATOM 1656 C C . PRO A 1 216 ? 18.902 -1.322 -10.221 1.00 88.00 216 PRO A C 1
ATOM 1658 O O . PRO A 1 216 ? 19.321 -1.869 -11.244 1.00 88.00 216 PRO A O 1
ATOM 1661 N N . LEU A 1 217 ? 18.092 -1.942 -9.363 1.00 92.00 217 LEU A N 1
ATOM 1662 C CA . LEU A 1 217 ? 17.757 -3.371 -9.405 1.00 92.00 217 LEU A CA 1
ATOM 1663 C C . LEU A 1 217 ? 16.601 -3.681 -10.373 1.00 92.00 217 LEU A C 1
ATOM 1665 O O . LEU A 1 217 ? 15.617 -4.315 -10.004 1.00 92.00 217 LEU A O 1
ATOM 1669 N N . TRP A 1 218 ? 16.704 -3.233 -11.628 1.00 90.38 218 TRP A N 1
ATOM 1670 C CA . TRP A 1 218 ? 15.607 -3.324 -12.602 1.00 90.38 218 TRP A CA 1
ATOM 1671 C C . TRP A 1 218 ? 15.120 -4.754 -12.871 1.00 90.38 218 TRP A C 1
ATOM 1673 O O . TRP A 1 218 ? 13.922 -4.958 -13.040 1.00 90.38 218 TRP A O 1
ATOM 1683 N N . THR A 1 219 ? 16.020 -5.743 -12.902 1.00 93.31 219 THR A N 1
ATOM 1684 C CA . THR A 1 219 ? 15.652 -7.152 -13.135 1.00 93.31 219 THR A CA 1
ATOM 1685 C C . THR A 1 219 ? 14.814 -7.716 -11.992 1.00 93.31 219 THR A C 1
ATOM 1687 O O . THR A 1 219 ? 13.776 -8.313 -12.245 1.00 93.31 219 THR A O 1
ATOM 1690 N N . GLN A 1 220 ? 15.227 -7.480 -10.745 1.00 93.19 220 GLN A N 1
ATOM 1691 C CA . GLN A 1 220 ? 14.480 -7.933 -9.572 1.00 93.19 220 GLN A CA 1
ATOM 1692 C C . GLN A 1 220 ? 13.135 -7.205 -9.472 1.00 93.19 220 GLN A C 1
ATOM 1694 O O . GLN A 1 220 ? 12.094 -7.833 -9.316 1.00 93.19 220 GLN A O 1
ATOM 1699 N N . ALA A 1 221 ? 13.133 -5.885 -9.675 1.00 93.25 221 ALA A N 1
ATOM 1700 C CA . ALA A 1 221 ? 11.901 -5.109 -9.662 1.00 93.25 221 ALA A CA 1
ATOM 1701 C C . ALA A 1 221 ? 10.908 -5.564 -10.744 1.00 93.25 221 ALA A C 1
ATOM 1703 O O . ALA A 1 221 ? 9.706 -5.573 -10.505 1.00 93.25 221 ALA A O 1
ATOM 1704 N N . LEU A 1 222 ? 11.383 -5.981 -11.924 1.00 94.62 222 LEU A N 1
ATOM 1705 C CA . LEU A 1 222 ? 10.529 -6.545 -12.972 1.00 94.62 222 LEU A CA 1
ATOM 1706 C C . LEU A 1 222 ? 9.795 -7.815 -12.507 1.00 94.62 222 LEU A C 1
ATOM 1708 O O . LEU A 1 222 ? 8.625 -7.994 -12.857 1.00 94.62 222 LEU A O 1
ATOM 1712 N N . GLU A 1 223 ? 10.457 -8.677 -11.734 1.00 92.69 223 GLU A N 1
ATOM 1713 C CA . GLU A 1 223 ? 9.844 -9.878 -11.154 1.00 92.69 223 GLU A CA 1
ATOM 1714 C C . GLU A 1 223 ? 8.757 -9.503 -10.140 1.00 92.69 223 GLU A C 1
ATOM 1716 O O . GLU A 1 223 ? 7.635 -10.007 -10.240 1.00 92.69 223 GLU A O 1
ATOM 1721 N N . ASP A 1 224 ? 9.047 -8.557 -9.245 1.00 92.38 224 ASP A N 1
ATOM 1722 C CA . ASP A 1 224 ? 8.113 -8.089 -8.215 1.00 92.38 224 ASP A CA 1
ATOM 1723 C C . ASP A 1 224 ? 6.906 -7.339 -8.806 1.00 92.38 224 ASP A C 1
ATOM 1725 O O . ASP A 1 224 ? 5.758 -7.588 -8.425 1.00 92.38 224 ASP A O 1
ATOM 1729 N N . PHE A 1 225 ? 7.121 -6.469 -9.800 1.00 95.38 225 PHE A N 1
ATOM 1730 C CA . PHE A 1 225 ? 6.030 -5.836 -10.547 1.00 95.38 225 PHE A CA 1
ATOM 1731 C C . PHE A 1 225 ? 5.179 -6.885 -11.271 1.00 95.38 225 PHE A C 1
ATOM 1733 O O . PHE A 1 225 ? 3.950 -6.806 -11.266 1.00 95.38 225 PHE A O 1
ATOM 1740 N N . GLY A 1 226 ? 5.819 -7.898 -11.862 1.00 94.81 226 GLY A N 1
ATOM 1741 C CA . GLY A 1 226 ? 5.122 -9.016 -12.486 1.00 94.81 226 GLY A CA 1
ATOM 1742 C C . GLY A 1 226 ? 4.322 -9.845 -11.488 1.00 94.81 226 GLY A C 1
ATOM 1743 O O . GLY A 1 226 ? 3.252 -10.343 -11.833 1.00 94.81 226 GLY A O 1
ATOM 1744 N N . LEU A 1 227 ? 4.803 -9.987 -10.254 1.00 92.31 227 LEU A N 1
ATOM 1745 C CA . LEU A 1 227 ? 4.070 -10.644 -9.180 1.00 92.31 227 LEU A CA 1
ATOM 1746 C C . LEU A 1 227 ? 2.816 -9.851 -8.804 1.00 92.31 227 LEU A C 1
ATOM 1748 O O . LEU A 1 227 ? 1.722 -10.412 -8.796 1.00 92.31 227 LEU A O 1
ATOM 1752 N N . ALA A 1 228 ? 2.950 -8.539 -8.592 1.00 93.25 228 ALA A N 1
ATOM 1753 C CA . ALA A 1 228 ? 1.823 -7.651 -8.313 1.00 93.25 228 ALA A CA 1
ATOM 1754 C C . ALA A 1 228 ? 0.751 -7.708 -9.420 1.00 93.25 228 ALA A C 1
ATOM 1756 O O . ALA A 1 228 ? -0.436 -7.831 -9.120 1.00 93.25 228 ALA A O 1
ATOM 1757 N N . ALA A 1 229 ? 1.167 -7.706 -10.692 1.00 93.56 229 ALA A N 1
ATOM 1758 C CA . ALA A 1 229 ? 0.269 -7.824 -11.841 1.00 93.56 229 ALA A CA 1
ATOM 1759 C C . ALA A 1 229 ? -0.429 -9.194 -11.936 1.00 93.56 229 ALA A C 1
ATOM 1761 O O . ALA A 1 229 ? -1.543 -9.287 -12.448 1.00 93.56 229 ALA A O 1
ATOM 1762 N N . ARG A 1 230 ? 0.188 -10.277 -11.445 1.00 92.19 230 ARG A N 1
ATOM 1763 C CA . ARG A 1 230 ? -0.478 -11.587 -11.368 1.00 92.19 230 ARG A CA 1
ATOM 1764 C C . ARG A 1 230 ? -1.481 -11.666 -10.214 1.00 92.19 230 ARG A C 1
ATOM 1766 O O . ARG A 1 230 ? -2.523 -12.297 -10.379 1.00 92.19 230 ARG A O 1
ATOM 1773 N N . ILE A 1 231 ? -1.194 -11.020 -9.079 1.00 90.19 231 ILE A N 1
ATOM 1774 C CA . ILE A 1 231 ? -2.109 -10.940 -7.926 1.00 90.19 231 ILE A CA 1
ATOM 1775 C C . ILE A 1 231 ? -3.365 -10.145 -8.284 1.00 90.19 231 ILE A C 1
ATOM 1777 O O . ILE A 1 231 ? -4.483 -10.633 -8.095 1.00 90.19 231 ILE A O 1
ATOM 1781 N N . ASP A 1 232 ? -3.174 -8.942 -8.827 1.00 91.50 232 ASP A N 1
ATOM 1782 C CA . ASP A 1 232 ? -4.246 -8.115 -9.370 1.00 91.50 232 ASP A CA 1
ATOM 1783 C C . ASP A 1 232 ? -3.965 -7.768 -10.844 1.00 91.50 232 ASP A C 1
ATOM 1785 O O . ASP A 1 232 ? -3.302 -6.771 -11.144 1.00 91.50 232 ASP A O 1
ATOM 1789 N N . PRO A 1 233 ? -4.538 -8.538 -11.790 1.00 92.06 233 PRO A N 1
ATOM 1790 C CA . PRO A 1 233 ? -4.424 -8.268 -13.223 1.00 92.06 233 PRO A CA 1
ATOM 1791 C C . PRO A 1 233 ? -5.014 -6.934 -13.683 1.00 92.06 233 PRO A C 1
ATOM 1793 O O . PRO A 1 233 ? -4.756 -6.523 -14.813 1.00 92.06 233 PRO A O 1
ATOM 1796 N N . SER A 1 234 ? -5.806 -6.258 -12.847 1.00 90.94 234 SER A N 1
ATOM 1797 C CA . SER A 1 234 ? -6.360 -4.928 -13.119 1.00 90.94 234 SER A CA 1
ATOM 1798 C C . SER A 1 234 ? -5.544 -3.793 -12.487 1.00 90.94 234 SER A C 1
ATOM 1800 O O . SER A 1 234 ? -5.924 -2.617 -12.576 1.00 90.94 234 SER A O 1
ATOM 1802 N N . LEU A 1 235 ? -4.416 -4.109 -11.839 1.00 90.94 235 LEU A N 1
ATOM 1803 C CA . LEU A 1 235 ? -3.528 -3.116 -11.252 1.00 90.94 235 LEU A CA 1
ATOM 1804 C C . LEU A 1 235 ? -2.675 -2.449 -12.337 1.00 90.94 235 LEU A C 1
ATOM 1806 O O . LEU A 1 235 ? -1.565 -2.869 -12.661 1.00 90.94 235 LEU A O 1
ATOM 1810 N N . ARG A 1 236 ? -3.202 -1.352 -12.881 1.00 90.94 236 ARG A N 1
ATOM 1811 C CA . ARG A 1 236 ? -2.554 -0.501 -13.889 1.00 90.94 236 ARG A CA 1
ATOM 1812 C C . ARG A 1 236 ? -1.094 -0.160 -13.562 1.00 90.94 236 ARG A C 1
ATOM 1814 O O . ARG A 1 236 ? -0.244 -0.229 -14.449 1.00 90.94 236 ARG A O 1
ATOM 1821 N N . ALA A 1 237 ? -0.816 0.223 -12.313 1.00 91.06 237 ALA A N 1
ATOM 1822 C CA . ALA A 1 237 ? 0.517 0.632 -11.876 1.00 91.06 237 ALA A CA 1
ATOM 1823 C C . ALA A 1 237 ? 1.559 -0.484 -12.058 1.00 91.06 237 ALA A C 1
ATOM 1825 O O . ALA A 1 237 ? 2.641 -0.211 -12.571 1.00 91.06 237 ALA A O 1
ATOM 1826 N N . ALA A 1 238 ? 1.204 -1.734 -11.743 1.00 93.44 238 ALA A N 1
ATOM 1827 C CA . ALA A 1 238 ? 2.100 -2.879 -11.880 1.00 93.44 238 ALA A CA 1
ATOM 1828 C C . ALA A 1 238 ? 2.517 -3.099 -13.341 1.00 93.44 238 ALA A C 1
ATOM 1830 O O . ALA A 1 238 ? 3.709 -3.147 -13.643 1.00 93.44 238 ALA A O 1
ATOM 1831 N N . TRP A 1 239 ? 1.556 -3.114 -14.270 1.00 95.19 239 TRP A N 1
ATOM 1832 C CA . TRP 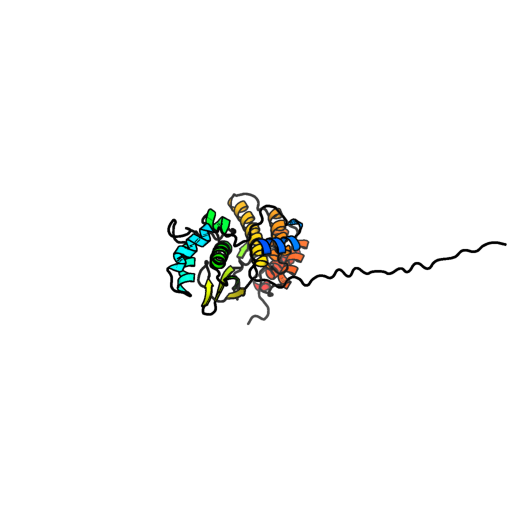A 1 239 ? 1.843 -3.248 -15.702 1.00 95.19 239 TRP A CA 1
ATOM 1833 C C . TRP A 1 239 ? 2.695 -2.090 -16.244 1.00 95.19 239 TRP A C 1
ATOM 1835 O O . TRP A 1 239 ? 3.652 -2.316 -16.985 1.00 95.19 239 TRP A O 1
ATOM 1845 N N . ASN A 1 240 ? 2.396 -0.845 -15.852 1.00 93.00 240 ASN A N 1
ATOM 1846 C CA . ASN A 1 240 ? 3.200 0.312 -16.257 1.00 93.00 240 ASN A CA 1
ATOM 1847 C C . ASN A 1 240 ? 4.643 0.195 -15.753 1.00 93.00 240 ASN A C 1
ATOM 1849 O O . ASN A 1 240 ? 5.586 0.450 -16.500 1.00 93.00 240 ASN A O 1
ATOM 1853 N N . ASN A 1 241 ? 4.813 -0.215 -14.500 1.00 93.88 241 ASN A N 1
ATOM 1854 C CA . ASN A 1 241 ? 6.118 -0.337 -13.874 1.00 93.88 241 ASN A CA 1
ATOM 1855 C C . ASN A 1 241 ? 6.945 -1.493 -14.462 1.00 93.88 241 ASN A C 1
ATOM 1857 O O . ASN A 1 241 ? 8.152 -1.331 -14.643 1.00 93.88 241 ASN A O 1
ATOM 1861 N N . GLN A 1 242 ? 6.316 -2.602 -14.880 1.00 95.06 242 GLN A N 1
ATOM 1862 C CA . GLN A 1 242 ? 6.988 -3.625 -15.697 1.00 95.06 242 GLN A CA 1
ATOM 1863 C C . GLN A 1 242 ? 7.515 -3.040 -17.012 1.00 95.06 242 GLN A C 1
ATOM 1865 O O . GLN A 1 242 ? 8.666 -3.283 -17.378 1.00 95.06 242 GLN A O 1
ATOM 1870 N N . GLY A 1 243 ? 6.703 -2.230 -17.701 1.00 93.56 243 GLY A N 1
ATOM 1871 C CA . GLY A 1 243 ? 7.120 -1.531 -18.917 1.00 93.56 243 GLY A CA 1
ATOM 1872 C C . GLY A 1 243 ? 8.317 -0.605 -18.679 1.00 93.56 243 GLY A C 1
ATOM 1873 O O . GLY A 1 243 ? 9.282 -0.641 -19.444 1.00 93.56 243 GLY A O 1
ATOM 1874 N N . VAL A 1 244 ? 8.304 0.159 -17.580 1.00 90.69 244 VAL A N 1
ATOM 1875 C CA . VAL A 1 244 ? 9.424 1.028 -17.176 1.00 90.69 244 VAL A CA 1
ATOM 1876 C C . VAL A 1 244 ? 10.686 0.209 -16.918 1.00 90.69 244 VAL A C 1
ATOM 1878 O O . VAL A 1 244 ? 11.737 0.530 -17.473 1.00 90.69 244 VAL A O 1
ATOM 1881 N N . ALA A 1 245 ? 10.596 -0.872 -16.140 1.00 91.88 245 ALA A N 1
ATOM 1882 C CA . ALA A 1 245 ? 11.737 -1.735 -15.849 1.00 91.88 245 ALA A CA 1
ATOM 1883 C C . ALA A 1 245 ? 12.323 -2.360 -17.128 1.00 91.88 245 ALA A C 1
ATOM 1885 O O . ALA A 1 245 ? 13.533 -2.312 -17.343 1.00 91.88 245 ALA A O 1
ATOM 1886 N N . LEU A 1 246 ? 11.478 -2.867 -18.031 1.00 92.62 246 LEU A N 1
ATOM 1887 C CA . LEU A 1 246 ? 11.909 -3.421 -19.319 1.00 92.62 246 LEU A CA 1
ATOM 1888 C C . LEU A 1 246 ? 12.558 -2.371 -20.221 1.00 92.62 246 LEU A C 1
ATOM 1890 O O . LEU A 1 246 ? 13.590 -2.646 -20.832 1.00 92.62 246 LEU A O 1
ATOM 1894 N N . ALA A 1 247 ? 12.001 -1.160 -20.284 1.00 88.56 247 ALA A N 1
ATOM 1895 C CA . ALA A 1 247 ? 12.590 -0.063 -21.044 1.00 88.56 247 ALA A CA 1
ATOM 1896 C C . ALA A 1 247 ? 13.971 0.322 -20.490 1.00 88.56 247 ALA A C 1
ATOM 1898 O O . ALA A 1 247 ? 14.906 0.528 -21.263 1.00 88.56 247 ALA A O 1
ATOM 1899 N N . ARG A 1 248 ? 14.129 0.351 -19.160 1.00 86.50 248 ARG A N 1
ATOM 1900 C CA . ARG A 1 248 ? 15.416 0.600 -18.486 1.00 86.50 248 ARG A CA 1
ATOM 1901 C C . ARG A 1 248 ? 16.433 -0.527 -18.699 1.00 86.50 248 ARG A C 1
ATOM 1903 O O . ARG A 1 248 ? 17.629 -0.259 -18.709 1.00 86.50 248 ARG A O 1
ATOM 1910 N N . LEU A 1 249 ? 15.967 -1.750 -18.950 1.00 87.25 249 LEU A N 1
ATOM 1911 C CA . LEU A 1 249 ? 16.780 -2.899 -19.371 1.00 87.25 249 LEU A CA 1
ATOM 1912 C C . LEU A 1 249 ? 17.046 -2.944 -20.893 1.00 87.25 249 LEU A C 1
ATOM 1914 O O . LEU A 1 249 ? 17.650 -3.898 -21.375 1.00 87.25 249 LEU A O 1
ATOM 1918 N N . GLY A 1 250 ? 16.576 -1.960 -21.671 1.00 86.50 250 GLY A N 1
ATOM 1919 C CA . GLY A 1 250 ? 16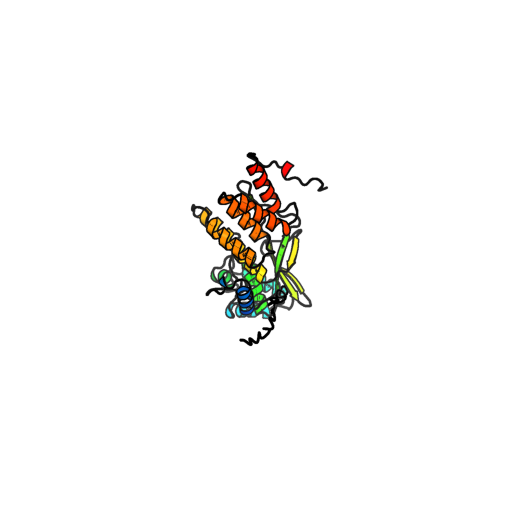.726 -1.923 -23.134 1.00 86.50 250 GLY A CA 1
ATOM 1920 C C . GLY A 1 250 ? 15.798 -2.874 -23.905 1.00 86.50 250 GLY A C 1
ATOM 1921 O O . GLY A 1 250 ? 15.898 -2.999 -25.126 1.00 86.50 250 GLY A O 1
ATOM 1922 N N . ARG A 1 251 ? 14.856 -3.537 -23.224 1.00 89.00 251 ARG A N 1
ATOM 1923 C CA . ARG A 1 251 ? 13.901 -4.506 -23.792 1.00 89.00 251 ARG A CA 1
ATOM 1924 C C . ARG A 1 251 ? 12.648 -3.798 -24.312 1.00 89.00 251 ARG A C 1
ATOM 1926 O O . ARG A 1 251 ? 11.530 -4.035 -23.860 1.00 89.00 251 ARG A O 1
ATOM 1933 N N . PHE A 1 252 ? 12.834 -2.898 -25.276 1.00 88.19 252 PHE A N 1
ATOM 1934 C CA . PHE A 1 252 ? 11.791 -1.966 -25.721 1.00 88.19 252 PHE A CA 1
ATOM 1935 C C . PHE A 1 252 ? 10.554 -2.638 -26.328 1.00 88.19 252 PHE A C 1
ATOM 1937 O O . PHE A 1 252 ? 9.437 -2.190 -26.085 1.00 88.19 252 PHE A O 1
ATOM 1944 N N . ARG A 1 253 ? 10.724 -3.724 -27.095 1.00 88.19 253 ARG A N 1
ATOM 1945 C CA . ARG A 1 253 ? 9.586 -4.441 -27.699 1.00 88.19 253 ARG A CA 1
ATOM 1946 C C . ARG A 1 253 ? 8.631 -4.966 -26.629 1.00 88.19 253 ARG A C 1
ATOM 1948 O O . ARG A 1 253 ? 7.431 -4.769 -26.747 1.00 88.19 253 ARG A O 1
ATOM 1955 N N . GLU A 1 254 ? 9.178 -5.569 -25.581 1.00 92.50 254 GLU A N 1
ATOM 1956 C CA . GLU A 1 254 ? 8.394 -6.104 -24.469 1.00 92.50 254 GLU A CA 1
ATOM 1957 C C . GLU A 1 254 ? 7.800 -4.968 -23.635 1.00 92.50 254 GLU A C 1
ATOM 1959 O O . GLU A 1 254 ? 6.612 -4.987 -23.337 1.00 92.50 254 GLU A O 1
ATOM 1964 N N . ALA A 1 255 ? 8.577 -3.915 -23.347 1.00 92.25 255 ALA A N 1
ATOM 1965 C CA . ALA A 1 255 ? 8.073 -2.733 -22.643 1.00 92.25 255 ALA A CA 1
ATOM 1966 C C . ALA A 1 255 ? 6.799 -2.162 -23.292 1.00 92.25 255 ALA A C 1
ATOM 1968 O O . ALA A 1 255 ? 5.850 -1.801 -22.594 1.00 92.25 255 ALA A O 1
ATOM 1969 N N . ARG A 1 256 ? 6.750 -2.143 -24.632 1.00 93.00 256 ARG A N 1
ATOM 1970 C CA . ARG A 1 256 ? 5.578 -1.715 -25.403 1.00 93.00 256 ARG A CA 1
ATOM 1971 C C . ARG A 1 256 ? 4.328 -2.530 -25.074 1.00 93.00 256 ARG A C 1
ATOM 1973 O O . ARG A 1 256 ? 3.258 -1.951 -24.906 1.00 93.00 256 ARG A O 1
ATOM 1980 N N . GLU A 1 257 ? 4.452 -3.852 -24.996 1.00 93.56 257 GLU A N 1
ATOM 1981 C CA . GLU A 1 257 ? 3.336 -4.758 -24.697 1.00 93.56 257 GLU A CA 1
ATOM 1982 C C . GLU A 1 257 ? 2.757 -4.468 -23.309 1.00 93.56 257 GLU A C 1
ATOM 1984 O O . GLU A 1 257 ? 1.541 -4.361 -23.148 1.00 93.56 257 GLU A O 1
ATOM 1989 N N . PHE A 1 258 ? 3.626 -4.227 -22.327 1.00 94.25 258 PHE A N 1
ATOM 1990 C CA . PHE A 1 258 ? 3.223 -3.890 -20.964 1.00 94.25 258 PHE A CA 1
ATOM 1991 C C . PHE A 1 258 ? 2.584 -2.499 -20.844 1.00 94.25 258 PHE A C 1
ATOM 1993 O O . PHE A 1 258 ? 1.587 -2.348 -20.136 1.00 94.25 258 PHE A O 1
ATOM 2000 N N . TYR A 1 259 ? 3.072 -1.492 -21.576 1.00 92.56 259 TYR A N 1
ATOM 2001 C CA . TYR A 1 259 ? 2.410 -0.181 -21.619 1.00 92.56 259 TYR A CA 1
ATOM 2002 C C . TYR A 1 259 ? 1.035 -0.235 -22.293 1.00 92.56 259 TYR A C 1
ATOM 2004 O O . TYR A 1 259 ? 0.096 0.410 -21.821 1.00 92.56 259 TYR A O 1
ATOM 2012 N N . LEU A 1 260 ? 0.887 -1.025 -23.362 1.00 92.00 260 LEU A N 1
ATOM 2013 C CA . LEU A 1 260 ? -0.414 -1.271 -23.989 1.00 92.00 260 LEU A CA 1
ATOM 2014 C C . LEU A 1 260 ? -1.367 -1.954 -23.009 1.00 92.00 260 LEU A C 1
ATOM 2016 O O . LEU A 1 260 ? -2.498 -1.499 -22.852 1.00 92.00 260 LEU A O 1
ATOM 2020 N N . LYS A 1 261 ? -0.886 -2.973 -22.288 1.00 92.00 261 LYS A N 1
ATOM 2021 C CA . LYS A 1 261 ? -1.680 -3.667 -21.273 1.00 92.00 261 LYS A CA 1
ATOM 2022 C C . LYS A 1 261 ? -2.130 -2.731 -20.154 1.00 92.00 261 LYS A C 1
ATOM 2024 O O . LYS A 1 261 ? -3.302 -2.715 -19.797 1.00 92.00 261 LYS A O 1
ATOM 2029 N N . ALA A 1 262 ? -1.223 -1.906 -19.633 1.00 91.44 262 ALA A N 1
ATOM 2030 C CA . ALA A 1 262 ? -1.546 -0.895 -18.630 1.00 91.44 262 ALA A CA 1
ATOM 2031 C C . ALA A 1 262 ? -2.580 0.126 -19.144 1.00 91.44 262 ALA A C 1
ATOM 2033 O O . ALA A 1 262 ? -3.433 0.578 -18.380 1.00 91.44 262 ALA A O 1
ATOM 2034 N N . SER A 1 263 ? -2.535 0.463 -20.436 1.00 88.75 263 SER A N 1
ATOM 2035 C CA . SER A 1 263 ? -3.461 1.413 -21.065 1.00 88.75 263 SER A CA 1
ATOM 2036 C C . SER A 1 263 ? -4.898 0.889 -21.179 1.00 88.75 263 SER A C 1
ATOM 2038 O O . SER A 1 263 ? -5.816 1.698 -21.269 1.00 88.75 263 SER A O 1
ATOM 2040 N N . GLU A 1 264 ? -5.129 -0.429 -21.100 1.00 87.94 264 GLU A N 1
ATOM 2041 C CA . GLU A 1 264 ? -6.486 -1.007 -21.023 1.00 87.94 264 GLU A CA 1
ATOM 2042 C C . GLU A 1 264 ? -7.247 -0.555 -19.764 1.00 87.94 264 GLU A C 1
ATOM 2044 O O . GLU A 1 264 ? -8.477 -0.557 -19.741 1.00 87.94 264 GLU A O 1
ATOM 2049 N N . PHE A 1 265 ? -6.519 -0.141 -18.722 1.00 81.56 265 PHE A N 1
ATOM 2050 C CA . PHE A 1 265 ? -7.062 0.277 -17.428 1.00 81.56 265 PHE A CA 1
ATOM 2051 C C . PHE A 1 265 ? -6.952 1.794 -17.189 1.00 81.56 265 PHE A C 1
ATOM 2053 O O . PHE A 1 265 ? -7.158 2.252 -16.061 1.00 81.56 265 PHE A O 1
ATOM 2060 N N . ALA A 1 266 ? -6.588 2.569 -18.217 1.00 68.75 266 ALA A N 1
ATOM 2061 C CA . ALA A 1 266 ? -6.191 3.972 -18.106 1.00 68.75 266 ALA A CA 1
ATOM 2062 C C . ALA A 1 266 ? -6.939 4.892 -19.089 1.00 68.75 266 ALA A C 1
ATOM 2064 O O . ALA A 1 266 ? -7.471 4.456 -20.109 1.00 68.75 266 ALA A O 1
ATOM 2065 N N . GLY A 1 267 ? -6.951 6.193 -18.795 1.00 64.12 267 GLY A N 1
ATOM 2066 C CA . GLY A 1 267 ? -7.311 7.229 -19.762 1.00 64.12 267 GLY A CA 1
ATOM 2067 C C . GLY A 1 267 ? -6.138 7.572 -20.690 1.00 64.12 267 GLY A C 1
ATOM 2068 O O . GLY A 1 267 ? -4.978 7.310 -20.380 1.00 64.12 267 GLY A O 1
ATOM 2069 N N . ARG A 1 268 ? -6.418 8.217 -21.832 1.00 55.03 268 ARG A N 1
ATOM 2070 C CA . ARG A 1 268 ? -5.391 8.610 -22.826 1.00 55.03 268 ARG A CA 1
ATOM 2071 C C . ARG A 1 268 ? -4.314 9.574 -22.295 1.00 55.03 268 ARG A C 1
ATOM 2073 O O . ARG A 1 268 ? -3.264 9.674 -22.914 1.00 55.03 268 ARG A O 1
ATOM 2080 N N . SER A 1 269 ? -4.559 10.269 -21.184 1.00 58.50 269 SER A N 1
ATOM 2081 C CA . SER A 1 269 ? -3.636 11.232 -20.560 1.00 58.50 269 SER A CA 1
ATOM 2082 C C . SER A 1 269 ? -2.77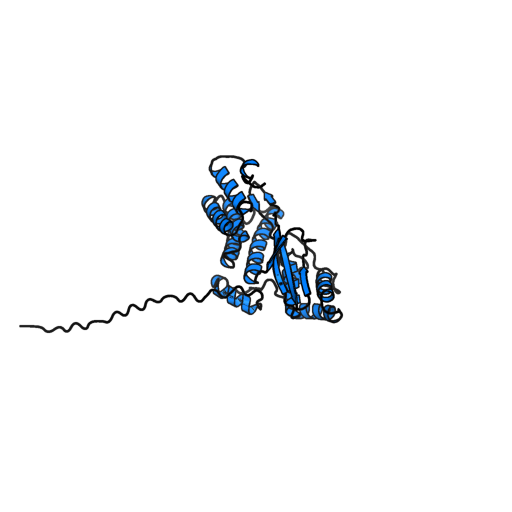5 10.645 -19.431 1.00 58.50 269 SER A C 1
ATOM 2084 O O . SER A 1 269 ? -2.092 11.394 -18.735 1.00 58.50 269 SER A O 1
ATOM 2086 N N . ASP A 1 270 ? -2.824 9.331 -19.206 1.00 76.62 270 ASP A N 1
ATOM 2087 C CA . ASP A 1 270 ? -2.160 8.695 -18.066 1.00 76.62 270 ASP A CA 1
ATOM 2088 C C . ASP A 1 270 ? -0.710 8.274 -18.377 1.00 76.62 270 ASP A C 1
ATOM 2090 O O . ASP A 1 270 ? -0.291 8.167 -19.534 1.00 76.62 270 ASP A O 1
ATOM 2094 N N . SER A 1 271 ? 0.064 7.984 -17.320 1.00 82.50 271 SER A N 1
ATOM 2095 C CA . SER A 1 271 ? 1.473 7.563 -17.406 1.00 82.50 271 SER A CA 1
ATOM 2096 C C . SER A 1 271 ? 1.768 6.457 -18.436 1.00 82.50 271 SER A C 1
ATOM 2098 O O . SER A 1 271 ? 2.760 6.607 -19.152 1.00 82.50 271 SER A O 1
ATOM 2100 N N . PRO A 1 272 ? 0.937 5.406 -18.614 1.00 86.81 272 PRO A N 1
ATOM 2101 C CA . PRO A 1 272 ? 1.227 4.364 -19.596 1.00 86.81 272 PRO A CA 1
ATOM 2102 C C . PRO A 1 272 ? 1.175 4.859 -21.042 1.00 86.81 272 PRO A C 1
ATOM 2104 O O . PRO A 1 272 ? 2.046 4.515 -21.837 1.00 86.81 272 PRO A O 1
ATOM 2107 N N . ALA A 1 273 ? 0.189 5.697 -21.377 1.00 84.94 273 ALA A N 1
ATOM 2108 C CA . ALA A 1 273 ? 0.030 6.244 -22.721 1.00 84.94 273 ALA A CA 1
ATOM 2109 C C . ALA A 1 273 ? 1.198 7.174 -23.076 1.00 84.94 273 ALA A C 1
ATOM 2111 O O . ALA A 1 273 ? 1.763 7.081 -24.166 1.00 84.94 273 ALA A O 1
ATOM 2112 N N . ARG A 1 274 ? 1.626 8.008 -22.118 1.00 86.00 274 ARG A N 1
ATOM 2113 C CA . ARG A 1 274 ? 2.828 8.837 -22.266 1.00 86.00 274 ARG A CA 1
ATOM 2114 C C . ARG A 1 274 ? 4.083 7.985 -22.465 1.00 86.00 274 ARG A C 1
ATOM 2116 O O . ARG A 1 274 ? 4.862 8.263 -23.371 1.00 86.00 274 ARG A O 1
ATOM 2123 N N . ASN A 1 275 ? 4.289 6.962 -21.639 1.00 89.00 275 ASN A N 1
ATOM 2124 C CA . ASN A 1 275 ? 5.465 6.095 -21.742 1.00 89.00 275 ASN A CA 1
ATOM 2125 C C . ASN A 1 275 ? 5.517 5.345 -23.073 1.00 89.00 275 ASN A C 1
ATOM 2127 O O . ASN A 1 275 ? 6.585 5.232 -23.676 1.00 89.00 275 ASN A O 1
ATOM 2131 N N . LEU A 1 276 ? 4.362 4.878 -23.550 1.00 88.88 276 LEU A N 1
ATOM 2132 C CA . LEU A 1 276 ? 4.227 4.270 -24.864 1.00 88.88 276 LEU A CA 1
ATOM 2133 C C . LEU A 1 276 ? 4.622 5.249 -25.975 1.00 88.88 276 LEU A C 1
ATOM 2135 O O . LEU A 1 276 ? 5.421 4.888 -26.835 1.00 88.88 276 LEU A O 1
ATOM 2139 N N . LEU A 1 277 ? 4.124 6.488 -25.929 1.00 85.88 277 LEU A N 1
ATOM 2140 C CA . LEU A 1 277 ? 4.480 7.521 -26.903 1.00 85.88 277 LEU A CA 1
ATOM 2141 C C . LEU A 1 277 ? 5.990 7.796 -26.906 1.00 85.88 277 LEU A C 1
ATOM 2143 O O . LEU A 1 277 ? 6.613 7.785 -27.963 1.00 85.88 277 LEU A O 1
ATOM 2147 N N . VAL A 1 278 ? 6.594 7.981 -25.729 1.00 84.12 278 VAL A N 1
ATOM 2148 C CA . VAL A 1 278 ? 8.041 8.218 -25.591 1.00 84.12 278 VAL A CA 1
ATOM 2149 C C . VAL A 1 278 ? 8.852 7.081 -26.210 1.00 84.12 278 VAL A C 1
ATOM 2151 O O . VAL A 1 278 ? 9.805 7.313 -26.957 1.00 84.12 278 VAL A O 1
ATOM 2154 N N . LEU A 1 279 ? 8.455 5.842 -25.926 1.00 84.69 279 LEU A N 1
ATOM 2155 C CA . LEU A 1 279 ? 9.087 4.646 -26.465 1.00 84.69 279 LEU A CA 1
ATOM 2156 C C . LEU A 1 279 ? 8.980 4.584 -27.999 1.00 84.69 279 LEU A C 1
ATOM 2158 O O . LEU A 1 279 ? 9.970 4.309 -28.681 1.00 84.69 279 LEU A O 1
ATOM 2162 N N . GLU A 1 280 ? 7.795 4.852 -28.549 1.00 83.38 280 GLU A N 1
ATOM 2163 C CA . GLU A 1 280 ? 7.551 4.820 -29.993 1.00 83.38 280 GLU A CA 1
ATOM 2164 C C . GLU A 1 280 ? 8.307 5.936 -30.727 1.00 83.38 280 GLU A C 1
ATOM 2166 O O . GLU A 1 280 ? 8.894 5.676 -31.780 1.00 83.38 280 GLU A O 1
ATOM 2171 N N . THR A 1 281 ? 8.393 7.136 -30.154 1.00 79.00 281 THR A N 1
ATOM 2172 C CA . THR A 1 281 ? 9.179 8.253 -30.700 1.00 79.00 281 THR A CA 1
ATOM 2173 C C . THR A 1 281 ? 10.668 7.910 -30.770 1.00 79.00 281 THR A C 1
ATOM 2175 O O . THR A 1 281 ? 11.287 8.055 -31.827 1.00 79.00 281 THR A O 1
ATOM 2178 N N . ARG A 1 282 ? 11.235 7.334 -29.700 1.00 71.62 282 ARG A N 1
ATOM 2179 C CA . ARG A 1 282 ? 12.634 6.866 -29.694 1.00 71.62 282 ARG A CA 1
ATOM 2180 C C . ARG A 1 282 ? 12.887 5.767 -30.725 1.00 71.62 282 ARG A C 1
ATOM 2182 O O . ARG A 1 282 ? 13.917 5.779 -31.395 1.00 71.62 282 ARG A O 1
ATOM 2189 N N . SER A 1 283 ? 11.935 4.847 -30.913 1.00 68.88 283 SER A N 1
ATOM 2190 C CA . SER A 1 283 ? 12.059 3.774 -31.914 1.00 68.88 283 SER A CA 1
ATOM 2191 C C . SER A 1 283 ? 12.152 4.289 -33.359 1.00 68.88 283 SER A C 1
ATOM 2193 O O . SER A 1 283 ? 12.676 3.594 -34.227 1.00 68.88 283 SER A O 1
ATOM 2195 N N . ARG A 1 284 ? 11.689 5.522 -33.609 1.00 72.56 284 ARG A N 1
ATOM 2196 C CA . ARG A 1 284 ? 11.742 6.209 -34.908 1.00 72.56 284 ARG A CA 1
ATOM 2197 C C . ARG A 1 284 ? 12.988 7.092 -35.078 1.00 72.56 284 ARG A C 1
ATOM 2199 O O . ARG A 1 284 ? 13.084 7.806 -36.069 1.00 72.56 284 ARG A O 1
ATOM 2206 N N . GLY A 1 285 ? 13.936 7.045 -34.137 1.00 61.31 285 GLY A N 1
ATOM 2207 C CA . GLY A 1 285 ? 15.201 7.788 -34.201 1.00 61.31 285 GLY A CA 1
ATOM 2208 C C . GLY A 1 285 ? 15.129 9.235 -33.703 1.00 61.31 285 GLY A C 1
ATOM 2209 O O . GLY A 1 285 ? 16.102 9.972 -33.848 1.00 61.31 285 GLY A O 1
ATOM 2210 N N . ALA A 1 286 ? 14.007 9.653 -33.112 1.00 57.81 286 ALA A N 1
ATOM 2211 C CA . ALA A 1 286 ? 13.881 10.971 -32.500 1.00 57.81 286 ALA A CA 1
ATOM 2212 C C . ALA A 1 286 ? 14.509 10.992 -31.094 1.00 57.81 286 ALA A C 1
ATOM 2214 O O . ALA A 1 286 ? 14.361 10.051 -30.313 1.00 57.81 286 ALA A O 1
ATOM 2215 N N . VAL A 1 287 ? 15.220 12.081 -30.784 1.00 54.75 287 VAL A N 1
ATOM 2216 C CA . VAL A 1 287 ? 16.009 12.247 -29.545 1.00 54.75 287 VAL A CA 1
ATOM 2217 C C . VAL A 1 287 ? 15.184 12.882 -28.414 1.00 54.75 287 VAL A C 1
ATOM 2219 O O . VAL A 1 287 ? 15.591 12.843 -27.259 1.00 54.75 287 VAL A O 1
ATOM 2222 N N . SER A 1 288 ? 14.009 13.437 -28.722 1.00 48.81 288 SER A N 1
ATOM 2223 C CA . SER A 1 288 ? 13.087 14.033 -27.751 1.00 48.81 288 SER A CA 1
ATOM 2224 C C . SER A 1 288 ? 11.628 13.843 -28.173 1.00 48.81 288 SER A C 1
ATOM 2226 O O . SER A 1 288 ? 11.329 13.587 -29.339 1.00 48.81 288 SER A O 1
ATOM 2228 N N . VAL A 1 289 ? 10.721 13.954 -27.202 1.00 51.06 289 VAL A N 1
ATOM 2229 C CA . VAL A 1 289 ? 9.264 14.006 -27.401 1.00 51.06 289 VAL A CA 1
ATOM 2230 C C . VAL A 1 289 ? 8.854 15.447 -27.128 1.00 51.06 289 VAL A C 1
ATOM 2232 O O . VAL A 1 289 ? 9.154 15.962 -26.048 1.00 51.06 289 VAL A O 1
ATOM 2235 N N . SER A 1 290 ? 8.246 16.127 -28.099 1.00 47.28 290 SER A N 1
ATOM 2236 C CA . SER A 1 290 ? 7.867 17.530 -27.918 1.00 47.28 290 SER A CA 1
ATOM 2237 C C . SER A 1 290 ? 6.638 17.651 -27.009 1.00 47.28 290 SER A C 1
ATOM 2239 O O . SER A 1 290 ? 5.848 16.715 -26.880 1.00 47.28 290 SER A O 1
ATOM 2241 N N . GLY A 1 291 ? 6.466 18.805 -26.354 1.00 45.38 291 GLY A N 1
ATOM 2242 C CA . GLY A 1 291 ? 5.266 19.082 -25.553 1.00 45.38 291 GLY A CA 1
ATOM 2243 C C . GLY A 1 291 ? 3.974 19.026 -26.378 1.00 45.38 291 GLY A C 1
ATOM 2244 O O . GLY A 1 291 ? 2.949 18.615 -25.851 1.00 45.38 291 GLY A O 1
ATOM 2245 N N . GLU A 1 292 ? 4.049 19.348 -27.672 1.00 45.56 292 GLU A N 1
ATOM 2246 C CA . GLU A 1 292 ? 2.926 19.303 -28.618 1.00 45.56 292 GLU A CA 1
ATOM 2247 C C . GLU A 1 292 ? 2.510 17.863 -28.968 1.00 45.56 292 GLU A C 1
ATOM 2249 O O . GLU A 1 292 ? 1.320 17.593 -29.098 1.00 45.56 292 GLU A O 1
ATOM 2254 N N . ASP A 1 293 ? 3.449 16.907 -29.016 1.00 46.03 293 ASP A N 1
ATOM 2255 C CA . ASP A 1 293 ? 3.133 15.474 -29.196 1.00 46.03 293 ASP A CA 1
ATOM 2256 C C . ASP A 1 293 ? 2.369 14.887 -27.993 1.00 46.03 293 ASP A C 1
ATOM 2258 O O . ASP A 1 293 ? 1.718 13.845 -28.095 1.00 46.03 293 ASP A O 1
ATOM 2262 N N . LEU A 1 294 ? 2.479 15.549 -26.837 1.00 45.97 294 LEU A N 1
ATOM 2263 C CA . LEU A 1 294 ? 1.844 15.182 -25.573 1.00 45.97 294 LEU A CA 1
ATOM 2264 C C . LEU A 1 294 ? 0.510 15.911 -25.342 1.00 45.97 294 LEU A C 1
ATOM 2266 O O . LEU A 1 294 ? -0.204 15.567 -24.394 1.00 45.97 294 LEU A O 1
ATOM 2270 N N . GLU A 1 295 ? 0.161 16.900 -26.172 1.00 39.91 295 GLU A N 1
ATOM 2271 C CA . GLU A 1 295 ? -1.121 17.596 -26.085 1.00 39.91 295 GLU A CA 1
ATOM 2272 C C . GLU A 1 295 ? -2.243 16.776 -26.730 1.00 39.91 295 GLU A C 1
ATOM 2274 O O . GLU A 1 295 ? -2.138 16.257 -27.839 1.00 39.91 295 GLU A 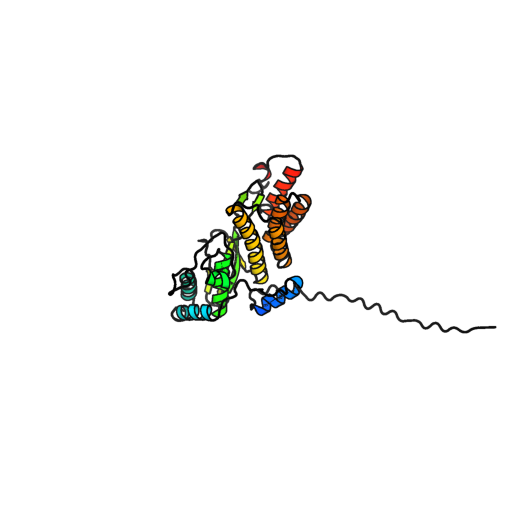O 1
ATOM 2279 N N . VAL A 1 296 ? -3.359 16.657 -26.009 1.00 38.84 296 VAL A N 1
ATOM 2280 C CA . VAL A 1 296 ? -4.551 15.925 -26.447 1.00 38.84 296 VAL A CA 1
ATOM 2281 C C . VAL A 1 296 ? -5.320 16.782 -27.462 1.00 38.84 296 VAL A C 1
ATOM 228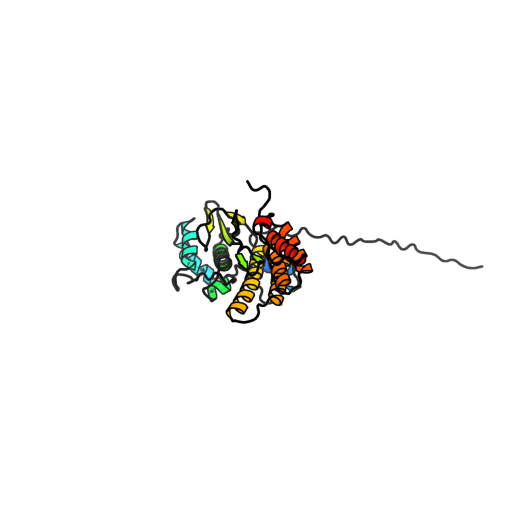3 O O . VAL A 1 296 ? -5.874 17.814 -27.066 1.00 38.84 296 VAL A O 1
ATOM 2286 N N . PRO A 1 297 ? -5.471 16.369 -28.737 1.00 29.69 297 PRO A N 1
ATOM 2287 C CA . PRO A 1 297 ? -6.341 17.082 -29.662 1.00 29.69 297 PRO A CA 1
ATOM 2288 C C . PRO A 1 297 ? -7.790 16.976 -29.168 1.00 29.69 297 PRO A C 1
ATOM 2290 O O . PRO A 1 297 ? -8.365 15.887 -29.138 1.00 29.69 297 PRO A O 1
ATOM 2293 N N . GLY A 1 298 ? -8.377 18.103 -28.758 1.00 35.59 298 GLY A N 1
ATOM 2294 C CA . GLY A 1 298 ? -9.789 18.193 -28.363 1.00 35.59 298 GLY A CA 1
ATOM 2295 C C . GLY A 1 298 ? -10.081 18.308 -26.864 1.00 35.59 298 GLY A C 1
ATOM 2296 O O . GLY A 1 298 ? -11.251 18.273 -26.494 1.00 35.59 298 GLY A O 1
ATOM 2297 N N . ALA A 1 299 ? -9.079 18.490 -25.999 1.00 34.38 299 ALA A N 1
ATOM 2298 C CA . ALA A 1 299 ? -9.320 18.905 -24.615 1.00 34.38 299 ALA A CA 1
ATOM 2299 C C . ALA A 1 299 ? -9.516 20.436 -24.545 1.00 34.38 299 ALA A C 1
ATOM 2301 O O . ALA A 1 299 ? -8.572 21.181 -24.288 1.00 34.38 299 ALA A O 1
ATOM 2302 N N . ARG A 1 300 ? -10.737 20.907 -24.819 1.00 33.62 300 ARG A N 1
ATOM 2303 C CA . ARG A 1 300 ? -11.228 22.219 -24.368 1.00 33.62 300 ARG A CA 1
ATOM 2304 C C . ARG A 1 300 ? -12.351 22.012 -23.367 1.00 33.62 300 ARG A C 1
ATOM 2306 O O . ARG A 1 300 ? -13.171 21.103 -23.615 1.00 33.62 300 ARG A O 1
#

Sequence (300 aa):
MRSATLLGGLIGLLLGLAACTAPRTSDKLAYSPEELRADLAQRLPEMAVAGFRAPFDVSPEDVERARQVIDTQPYGLPRIRALVDMLSAPQPEGFGLHYEWSTTRSASETLSLGEGNCLSFASVLVGLGRGLDWPIYFAEARAVKPTLHVEDDLAWSSEHMVVVITARTVRAVVDFSGPVKDYRIHVIGDVRAYAHLLNNRASEEILKSRMAGRPPLWTQALEDFGLAARIDPSLRAAWNNQGVALARLGRFREAREFYLKASEFAGRSDSPARNLLVLETRSRGAVSVSGEDLEVPGAR

Radius of gyration: 24.5 Å; chains: 1; bounding box: 49×95×71 Å

Secondary structure (DSSP, 8-state):
---------------------PPPPP--S---HHHHHHHHHHH-GGG--TT---TT---HHHHHHHHHHHTTSPTTHHHHHHHHHHHHSPTTTS---EE-TT----HHHHHHHSEE-HHHHHHHHHHHHHHTT--EEEEEEEESSPPEEEETTEEEE--EEEEEEEETTEEEEE-SSS---SEEEEE--HHHHHHHHHHHHHHHHHHHHHHTTSPP-HHHHHHHHHHHHHH-TT-HHHHHHHHHHHHHTT-HHHHHHHHHHHHTTS-TTSHHHHHHHHHHHHHTT-S---TGGGS-TT--